Protein AF-A0A7C3MRV8-F1 (afdb_monomer)

pLDDT: mean 78.59, std 17.55, range [34.84, 97.56]

Structure (mmCIF, N/CA/C/O backbone):
data_AF-A0A7C3MRV8-F1
#
_entry.id   AF-A0A7C3MRV8-F1
#
loop_
_atom_site.group_PDB
_atom_site.id
_atom_site.type_symbol
_atom_site.label_atom_id
_atom_site.label_alt_id
_atom_site.label_comp_id
_atom_site.label_asym_id
_atom_site.label_entity_id
_atom_site.label_seq_id
_atom_site.pdbx_PDB_ins_code
_atom_site.Cartn_x
_atom_site.Cartn_y
_atom_site.Cartn_z
_atom_site.occupancy
_atom_site.B_iso_or_equiv
_atom_site.auth_seq_id
_atom_site.auth_comp_id
_atom_site.auth_asym_id
_atom_site.auth_atom_id
_atom_site.pdbx_PDB_model_num
ATOM 1 N N . MET A 1 1 ? 16.127 -34.800 -11.146 1.00 42.84 1 MET A N 1
ATOM 2 C CA . MET A 1 1 ? 16.518 -33.772 -12.137 1.00 42.84 1 MET A CA 1
ATOM 3 C C . MET A 1 1 ? 17.949 -33.334 -11.858 1.00 42.84 1 MET A C 1
ATOM 5 O O . MET A 1 1 ? 18.251 -32.993 -10.719 1.00 42.84 1 MET A O 1
ATOM 9 N N . SER A 1 2 ? 18.851 -33.437 -12.836 1.00 48.88 2 SER A N 1
ATOM 10 C CA . SER A 1 2 ? 20.270 -33.096 -12.666 1.00 48.88 2 SER A CA 1
ATOM 11 C C . SER A 1 2 ? 20.445 -31.595 -12.398 1.00 48.88 2 SER A C 1
ATOM 13 O O . SER A 1 2 ? 19.744 -30.757 -12.965 1.00 48.88 2 SER A O 1
ATOM 15 N N . LYS A 1 3 ? 21.368 -31.231 -11.497 1.00 64.75 3 LYS A N 1
ATOM 16 C CA . LYS A 1 3 ? 21.698 -29.823 -11.230 1.00 64.75 3 LYS A CA 1
ATOM 17 C C . LYS A 1 3 ? 22.302 -29.226 -12.506 1.00 64.75 3 LYS A C 1
ATOM 19 O O . LYS A 1 3 ? 23.388 -29.644 -12.905 1.00 64.75 3 LYS A O 1
ATOM 24 N N . ARG A 1 4 ? 21.615 -28.259 -13.128 1.00 78.69 4 ARG A N 1
ATOM 25 C CA . ARG A 1 4 ? 22.148 -27.484 -14.263 1.00 78.69 4 ARG A CA 1
ATOM 26 C C . ARG A 1 4 ? 23.528 -26.942 -13.877 1.00 78.69 4 ARG A C 1
ATOM 28 O O . ARG A 1 4 ? 23.658 -26.265 -12.854 1.00 78.69 4 ARG A O 1
ATOM 35 N N . ARG A 1 5 ? 24.564 -27.288 -14.646 1.00 86.19 5 ARG A N 1
ATOM 36 C CA . ARG A 1 5 ? 25.917 -26.753 -14.455 1.00 86.19 5 ARG A CA 1
ATOM 37 C C . ARG A 1 5 ? 26.006 -25.431 -15.203 1.00 86.19 5 ARG A C 1
ATOM 39 O O . ARG A 1 5 ? 25.933 -25.413 -16.424 1.00 86.19 5 ARG A O 1
ATOM 46 N N . TRP A 1 6 ? 26.110 -24.341 -14.455 1.00 92.94 6 TRP A N 1
ATOM 47 C CA . TRP A 1 6 ? 26.262 -23.006 -15.021 1.00 92.94 6 TRP A CA 1
ATOM 48 C C . TRP A 1 6 ? 27.692 -22.773 -15.512 1.00 92.94 6 TRP A C 1
ATOM 50 O O . TRP A 1 6 ? 28.646 -23.159 -14.839 1.00 92.94 6 TRP A O 1
ATOM 60 N N . SER A 1 7 ? 27.817 -22.110 -16.655 1.00 94.44 7 SER A N 1
ATOM 61 C CA . SER A 1 7 ? 29.054 -21.547 -17.201 1.00 94.44 7 SER A CA 1
ATOM 62 C C . SER A 1 7 ? 28.770 -20.126 -17.705 1.00 94.44 7 SER A C 1
ATOM 64 O O . SER A 1 7 ? 27.597 -19.808 -17.934 1.00 94.44 7 SER A O 1
ATOM 66 N N . PRO A 1 8 ? 29.796 -19.273 -17.890 1.00 94.69 8 PRO A N 1
ATOM 67 C CA . PRO A 1 8 ? 29.616 -17.938 -18.461 1.00 94.69 8 PRO A CA 1
ATOM 68 C C . PRO A 1 8 ? 28.832 -17.950 -19.783 1.00 94.69 8 PRO A C 1
ATOM 70 O O . PRO A 1 8 ? 27.840 -17.235 -19.905 1.00 94.69 8 PRO A O 1
ATOM 73 N N . ASP A 1 9 ? 29.190 -18.838 -20.717 1.00 94.94 9 ASP A N 1
ATOM 74 C CA . ASP A 1 9 ? 28.540 -18.933 -22.034 1.00 94.94 9 ASP A CA 1
ATOM 75 C C . ASP A 1 9 ? 27.075 -19.361 -21.939 1.00 94.94 9 ASP A C 1
ATOM 77 O O . ASP A 1 9 ? 26.209 -18.825 -22.633 1.00 94.94 9 ASP A O 1
ATOM 81 N N . LEU A 1 10 ? 26.772 -20.312 -21.047 1.00 95.56 10 LEU A N 1
ATOM 82 C CA . LEU A 1 10 ? 25.406 -20.786 -20.838 1.00 95.56 10 LEU A CA 1
ATOM 83 C C . LEU A 1 10 ? 24.529 -19.695 -20.218 1.00 95.56 10 LEU A C 1
ATOM 85 O O . LEU A 1 10 ? 23.366 -19.568 -20.588 1.00 95.56 10 LEU A O 1
ATOM 89 N N . ILE A 1 11 ? 25.076 -18.915 -19.283 1.00 96.50 11 ILE A N 1
ATOM 90 C CA . ILE A 1 11 ? 24.373 -17.787 -18.663 1.00 96.50 11 ILE A CA 1
ATOM 91 C C . ILE A 1 11 ? 24.078 -16.716 -19.717 1.00 96.50 11 ILE A C 1
ATOM 93 O O . ILE A 1 11 ? 22.929 -16.297 -19.837 1.00 96.50 11 ILE A O 1
ATOM 97 N N . ALA A 1 12 ? 25.078 -16.310 -20.506 1.00 96.81 12 ALA A N 1
ATOM 98 C CA . ALA A 1 12 ? 24.905 -15.308 -21.558 1.00 96.81 12 ALA A CA 1
ATOM 99 C C . ALA A 1 12 ? 23.887 -15.766 -22.620 1.00 96.81 12 ALA A C 1
ATOM 101 O O . ALA A 1 12 ? 22.978 -15.015 -22.981 1.00 96.81 12 ALA A O 1
ATOM 102 N N . SER A 1 13 ? 23.971 -17.030 -23.047 1.00 95.69 13 SER A N 1
ATOM 103 C CA . SER A 1 13 ? 23.026 -17.629 -23.999 1.00 95.69 13 SER A CA 1
ATOM 104 C C . SER A 1 13 ? 21.601 -17.681 -23.444 1.00 95.69 13 SER A C 1
ATOM 106 O O . SER A 1 13 ? 20.649 -17.378 -24.159 1.00 95.69 13 SER A O 1
ATOM 108 N N . GLU A 1 14 ? 21.434 -18.024 -22.163 1.00 96.00 14 GLU A N 1
ATOM 109 C CA . GLU A 1 14 ? 20.118 -18.052 -21.521 1.00 96.00 14 GLU A CA 1
ATOM 110 C C . GLU A 1 14 ? 19.515 -16.648 -21.412 1.00 96.00 14 GLU A C 1
ATOM 112 O O . GLU A 1 14 ? 18.347 -16.462 -21.743 1.00 96.00 14 GLU A O 1
ATOM 117 N N . ILE A 1 15 ? 20.304 -15.648 -21.008 1.00 96.94 15 ILE A N 1
ATOM 118 C CA . ILE A 1 15 ? 19.851 -14.252 -20.935 1.00 96.94 15 ILE A CA 1
ATOM 119 C C . ILE A 1 15 ? 19.425 -13.754 -22.326 1.00 96.94 15 ILE A C 1
ATOM 121 O O . ILE A 1 15 ? 18.355 -13.161 -22.461 1.00 96.94 15 ILE A O 1
ATOM 125 N N . SER A 1 16 ? 20.210 -14.050 -23.366 1.00 96.44 16 SER A N 1
ATOM 126 C CA . SER A 1 16 ? 19.882 -13.696 -24.754 1.00 96.44 16 SER A CA 1
ATOM 127 C C . SER A 1 16 ? 18.606 -14.389 -25.253 1.00 96.44 16 SER A C 1
ATOM 129 O O . SER A 1 16 ? 17.728 -13.758 -25.853 1.00 96.44 16 SER A O 1
ATOM 131 N N . ARG A 1 17 ? 18.427 -15.674 -24.924 1.00 96.38 17 ARG A N 1
ATOM 132 C CA . ARG A 1 17 ? 17.203 -16.431 -25.226 1.00 96.38 17 ARG A CA 1
ATOM 133 C C . ARG A 1 17 ? 15.971 -15.830 -24.542 1.00 96.38 17 ARG A C 1
ATOM 135 O O . ARG A 1 17 ? 14.919 -15.718 -25.160 1.00 96.38 17 ARG A O 1
ATOM 142 N N . LEU A 1 18 ? 16.083 -15.446 -23.271 1.00 95.69 18 LEU A N 1
ATOM 143 C CA . LEU A 1 18 ? 14.986 -14.817 -22.528 1.00 95.69 18 LEU A CA 1
ATOM 144 C C . LEU A 1 18 ? 14.620 -13.450 -23.120 1.00 95.69 18 LEU A C 1
ATOM 146 O O . LEU A 1 18 ? 13.440 -13.157 -23.303 1.00 95.69 18 LEU A O 1
ATOM 150 N N . HIS A 1 19 ? 15.625 -12.648 -23.471 1.00 95.19 19 HIS A N 1
ATOM 151 C CA . HIS A 1 19 ? 15.425 -11.339 -24.086 1.00 95.19 19 HIS A CA 1
ATOM 152 C C . HIS A 1 19 ? 14.754 -11.433 -25.463 1.00 95.19 19 HIS A C 1
ATOM 154 O O . HIS A 1 19 ? 13.774 -10.739 -25.720 1.00 95.19 19 HIS A O 1
ATOM 160 N N . SER A 1 20 ? 15.224 -12.337 -26.329 1.00 94.00 20 SER A N 1
ATOM 161 C CA . SER A 1 20 ? 14.624 -12.577 -27.654 1.00 94.00 20 SER A CA 1
ATOM 162 C C . SER A 1 20 ? 13.208 -13.156 -27.581 1.00 94.00 20 SER A C 1
ATOM 164 O O . SER A 1 20 ? 12.392 -12.887 -28.458 1.00 94.00 20 SER A O 1
ATOM 166 N N . ALA A 1 21 ? 12.879 -13.880 -26.509 1.00 94.06 21 ALA A N 1
ATOM 167 C CA . ALA A 1 21 ? 11.516 -14.317 -26.211 1.00 94.06 21 ALA A CA 1
ATOM 168 C C . ALA A 1 21 ? 10.606 -13.191 -25.669 1.00 94.06 21 ALA A C 1
ATOM 170 O O . ALA A 1 21 ? 9.455 -13.456 -25.326 1.00 94.06 21 ALA A O 1
ATOM 171 N N . GLY A 1 22 ? 11.104 -11.954 -25.554 1.00 91.44 22 GLY A N 1
ATOM 172 C CA . GLY A 1 22 ? 10.345 -10.805 -25.052 1.00 91.44 22 GLY A CA 1
ATOM 173 C C . GLY A 1 22 ? 10.086 -10.836 -23.543 1.00 91.44 22 GLY A C 1
ATOM 174 O O . GLY A 1 22 ? 9.203 -10.134 -23.053 1.00 91.44 22 GLY A O 1
ATOM 175 N N . ILE A 1 23 ? 10.823 -11.656 -22.790 1.00 92.69 23 ILE A N 1
ATOM 176 C CA . ILE A 1 23 ? 10.678 -11.734 -21.335 1.00 92.69 23 ILE A CA 1
ATOM 177 C C . ILE A 1 23 ? 11.373 -10.521 -20.705 1.00 92.69 23 ILE A C 1
ATOM 179 O O . ILE A 1 23 ? 12.493 -10.169 -21.069 1.00 92.69 23 ILE A O 1
ATOM 183 N N . ASP A 1 24 ? 10.721 -9.896 -19.721 1.00 92.38 24 ASP A N 1
ATOM 184 C CA . ASP A 1 24 ? 11.321 -8.836 -18.905 1.00 92.38 24 ASP A CA 1
ATOM 185 C C . ASP A 1 24 ? 12.507 -9.401 -18.102 1.00 92.38 24 ASP A C 1
ATOM 187 O O . ASP A 1 24 ? 12.333 -10.031 -17.056 1.00 92.38 24 ASP A O 1
ATOM 191 N N . ILE A 1 25 ? 13.718 -9.148 -18.605 1.00 96.06 25 ILE A N 1
ATOM 192 C CA . ILE A 1 25 ? 14.990 -9.567 -18.006 1.00 96.06 25 ILE A CA 1
ATOM 193 C C . ILE A 1 25 ? 15.531 -8.577 -16.958 1.00 96.06 25 ILE A C 1
ATOM 195 O O . ILE A 1 25 ? 16.719 -8.605 -16.617 1.00 96.06 25 ILE A O 1
ATOM 199 N N . THR A 1 26 ? 14.696 -7.683 -16.414 1.00 95.25 26 THR A N 1
ATOM 200 C CA . THR A 1 26 ? 15.095 -6.883 -15.247 1.00 95.25 26 THR A CA 1
ATOM 201 C C . THR A 1 26 ? 15.452 -7.799 -14.078 1.00 95.25 26 THR A C 1
ATOM 203 O O . THR A 1 26 ? 14.774 -8.794 -13.826 1.00 95.25 26 THR A O 1
ATOM 206 N N . GLN A 1 27 ? 16.500 -7.454 -13.321 1.00 92.88 27 GLN A N 1
ATOM 207 C CA . GLN A 1 27 ? 17.030 -8.325 -12.262 1.00 92.88 27 GLN A CA 1
ATOM 208 C C . GLN A 1 27 ? 15.946 -8.790 -11.284 1.00 92.88 27 GLN A C 1
ATOM 210 O O . GLN A 1 27 ? 15.818 -9.982 -11.040 1.00 92.88 27 GLN A O 1
ATOM 215 N N . GLY A 1 28 ? 15.128 -7.867 -10.769 1.00 88.88 28 GLY A N 1
ATOM 216 C CA . GLY A 1 28 ? 14.071 -8.222 -9.820 1.00 88.88 28 GLY A CA 1
ATOM 217 C C . GLY A 1 28 ? 12.989 -9.125 -10.423 1.00 88.88 28 GLY A C 1
ATOM 218 O O . GLY A 1 28 ? 12.384 -9.914 -9.705 1.00 88.88 28 GLY A O 1
ATOM 219 N N . ARG A 1 29 ? 12.743 -9.047 -11.740 1.00 91.81 29 ARG A N 1
ATOM 220 C CA . ARG A 1 29 ? 11.828 -9.974 -12.415 1.00 91.81 29 ARG A CA 1
ATOM 221 C C . ARG A 1 29 ? 12.473 -11.345 -12.586 1.00 91.81 29 ARG A C 1
ATOM 223 O O . ARG A 1 29 ? 11.826 -12.352 -12.315 1.00 91.81 29 ARG A O 1
ATOM 230 N N . MET A 1 30 ? 13.746 -11.375 -12.965 1.00 94.75 30 MET A N 1
ATOM 231 C CA . MET A 1 30 ? 14.498 -12.615 -13.117 1.00 94.75 30 MET A CA 1
ATOM 232 C C . MET A 1 30 ? 14.726 -13.338 -11.800 1.00 94.75 30 MET A C 1
ATOM 234 O O . MET A 1 30 ? 14.675 -14.557 -11.775 1.00 94.75 30 MET A O 1
ATOM 238 N N . GLU A 1 31 ? 14.886 -12.620 -10.697 1.00 92.44 31 GLU A N 1
ATOM 239 C CA . GLU A 1 31 ? 14.997 -13.216 -9.368 1.00 92.44 31 GLU A CA 1
ATOM 240 C C . GLU A 1 31 ? 13.703 -13.926 -8.943 1.00 92.44 31 GLU A C 1
ATOM 242 O O . GLU A 1 31 ? 13.759 -14.987 -8.325 1.00 92.44 31 GLU A O 1
ATOM 247 N N . ALA A 1 32 ? 12.542 -13.396 -9.345 1.00 88.94 32 ALA A N 1
ATOM 248 C CA . ALA A 1 32 ? 11.245 -14.026 -9.102 1.00 88.94 32 ALA A CA 1
ATOM 249 C C . ALA A 1 32 ? 10.966 -15.238 -10.013 1.00 88.94 32 ALA A C 1
ATOM 251 O O . ALA A 1 32 ? 10.212 -16.125 -9.622 1.00 88.94 32 ALA A O 1
ATOM 252 N N . ILE A 1 33 ? 11.536 -15.270 -11.223 1.00 90.38 33 ILE A N 1
ATOM 253 C CA . ILE A 1 33 ? 11.334 -16.355 -12.201 1.00 90.38 33 ILE A CA 1
ATOM 254 C C . ILE A 1 33 ? 12.366 -17.474 -12.010 1.00 90.38 33 ILE A C 1
ATOM 256 O O . ILE A 1 33 ? 12.008 -18.644 -11.917 1.00 90.38 33 ILE A O 1
ATOM 260 N N . ASP A 1 34 ? 13.648 -17.115 -11.976 1.00 91.69 34 ASP A N 1
ATOM 261 C CA . ASP A 1 34 ? 14.781 -18.029 -11.858 1.00 91.69 34 ASP A CA 1
ATOM 262 C C . ASP A 1 34 ? 15.911 -17.379 -11.044 1.00 91.69 34 ASP A C 1
ATOM 264 O O . ASP A 1 34 ? 16.904 -16.856 -11.563 1.00 91.69 34 ASP A O 1
ATOM 268 N N . SER A 1 35 ? 15.777 -17.468 -9.721 1.00 92.75 35 SER A N 1
ATOM 269 C CA . SER A 1 35 ? 16.793 -17.010 -8.769 1.00 92.75 35 SER A CA 1
ATOM 270 C C . SER A 1 35 ? 18.141 -17.732 -8.907 1.00 92.75 35 SER A C 1
ATOM 272 O O . SER A 1 35 ? 19.175 -17.226 -8.458 1.00 92.75 35 SER A O 1
ATOM 274 N N . ARG A 1 36 ? 18.182 -18.918 -9.536 1.00 93.38 36 ARG A N 1
ATOM 275 C CA . ARG A 1 36 ? 19.429 -19.673 -9.737 1.00 93.38 36 ARG A CA 1
ATOM 276 C C . ARG A 1 36 ? 20.239 -19.074 -10.878 1.00 93.38 36 ARG A C 1
ATOM 278 O O . ARG A 1 36 ? 21.464 -19.036 -10.769 1.00 93.38 36 ARG A O 1
ATOM 285 N N . LEU A 1 37 ? 19.576 -18.610 -11.937 1.00 94.50 37 LEU A N 1
ATOM 286 C CA . LEU A 1 37 ? 20.214 -17.880 -13.030 1.00 94.50 37 LEU A CA 1
ATOM 287 C C . LEU A 1 37 ? 20.790 -16.548 -12.538 1.00 94.50 37 LEU A C 1
ATOM 289 O O . LEU A 1 37 ? 21.954 -16.269 -12.815 1.00 94.50 37 LEU A O 1
ATOM 293 N N . THR A 1 38 ? 20.034 -15.759 -11.764 1.00 95.50 38 THR A N 1
ATOM 294 C CA . THR A 1 38 ? 20.538 -14.477 -11.228 1.00 95.50 38 THR A CA 1
ATOM 295 C C . THR A 1 38 ? 21.730 -14.684 -10.296 1.00 95.50 38 THR A C 1
ATOM 297 O O . THR A 1 38 ? 22.754 -14.018 -10.450 1.00 95.50 38 THR A O 1
ATOM 300 N N . SER A 1 39 ? 21.657 -15.670 -9.397 1.00 94.94 39 SER A N 1
ATOM 301 C CA . SER A 1 39 ? 22.767 -16.023 -8.502 1.00 94.94 39 SER A CA 1
ATOM 302 C C . SER A 1 39 ? 24.008 -16.482 -9.273 1.00 94.94 39 SER A C 1
ATOM 304 O O . SER A 1 39 ? 25.134 -16.109 -8.942 1.00 94.94 39 SER A O 1
ATOM 306 N N . ALA A 1 40 ? 23.825 -17.291 -10.321 1.00 95.25 40 ALA A N 1
ATOM 307 C CA . ALA A 1 40 ? 24.928 -17.734 -11.162 1.00 95.25 40 ALA A CA 1
ATOM 308 C C . ALA A 1 40 ? 25.545 -16.568 -11.945 1.00 95.25 40 ALA A C 1
ATOM 310 O O . ALA A 1 40 ? 26.765 -16.430 -11.950 1.00 95.25 40 ALA A O 1
ATOM 311 N N . ALA A 1 41 ? 24.724 -15.703 -12.539 1.00 96.38 41 ALA A N 1
ATOM 312 C CA . ALA A 1 41 ? 25.170 -14.515 -13.256 1.00 96.38 41 ALA A CA 1
ATOM 313 C C . ALA A 1 41 ? 26.013 -13.590 -12.366 1.00 96.38 41 ALA A C 1
ATOM 315 O O . ALA A 1 41 ? 27.114 -13.209 -12.756 1.00 96.38 41 ALA A O 1
ATOM 316 N N . ILE A 1 42 ? 25.555 -13.312 -11.141 1.00 96.69 42 ILE A N 1
ATOM 317 C CA . ILE A 1 42 ? 26.315 -12.515 -10.166 1.00 96.69 42 ILE A CA 1
ATOM 318 C C . ILE A 1 42 ? 27.641 -13.202 -9.816 1.00 96.69 42 ILE A C 1
ATOM 320 O O . ILE A 1 42 ? 28.674 -12.544 -9.764 1.00 96.69 42 ILE A O 1
ATOM 324 N N . ARG A 1 43 ? 27.650 -14.527 -9.631 1.00 96.38 43 ARG A N 1
ATOM 325 C CA . ARG A 1 43 ? 28.873 -15.268 -9.288 1.00 96.38 43 ARG A CA 1
ATOM 326 C C . ARG A 1 43 ? 29.920 -15.285 -10.408 1.00 96.38 43 ARG A C 1
ATOM 328 O O . ARG A 1 43 ? 31.102 -15.202 -10.104 1.00 96.38 43 ARG A O 1
ATOM 335 N N . TYR A 1 44 ? 29.513 -15.440 -11.669 1.00 97.00 44 TYR A N 1
ATOM 336 C CA . TYR A 1 44 ? 30.450 -15.547 -12.799 1.00 97.00 44 TYR A CA 1
ATOM 337 C C . TYR A 1 44 ? 30.852 -14.191 -13.391 1.00 97.00 44 TYR A C 1
ATOM 339 O O . TYR A 1 44 ? 31.978 -14.057 -13.856 1.00 97.00 44 TYR A O 1
ATOM 347 N N . PHE A 1 45 ? 29.963 -13.195 -13.367 1.00 95.88 45 PHE A N 1
ATOM 348 C CA . PHE A 1 45 ? 30.186 -11.885 -13.996 1.00 95.88 45 PHE A CA 1
ATOM 349 C C . PHE A 1 45 ? 30.297 -10.732 -12.987 1.00 95.88 45 PHE A C 1
ATOM 351 O O . PHE A 1 45 ? 30.455 -9.577 -13.376 1.00 95.88 45 PHE A O 1
ATOM 358 N N . GLY A 1 46 ? 30.161 -11.003 -11.687 1.00 96.25 46 GLY A N 1
ATOM 359 C CA . GLY A 1 46 ? 30.197 -10.007 -10.610 1.00 96.25 46 GLY A CA 1
ATOM 360 C C . GLY A 1 46 ? 28.899 -9.211 -10.441 1.00 96.25 46 GLY A C 1
ATOM 361 O O . GLY A 1 46 ? 28.584 -8.771 -9.339 1.00 96.25 46 GLY A O 1
ATOM 362 N N . SER A 1 47 ? 28.105 -9.040 -11.502 1.00 96.81 47 SER A N 1
ATOM 363 C CA . SER A 1 47 ? 26.805 -8.363 -11.441 1.00 96.81 47 SER A CA 1
ATOM 364 C C . SER A 1 47 ? 25.847 -8.833 -12.537 1.00 96.81 47 SER A C 1
ATOM 366 O O . SER A 1 47 ? 26.270 -9.310 -13.591 1.00 96.81 47 SER A O 1
ATOM 368 N N . TRP A 1 48 ? 24.540 -8.638 -12.319 1.00 96.94 48 TRP A N 1
ATOM 369 C CA . TRP A 1 48 ? 23.526 -8.878 -13.354 1.00 96.94 48 TRP A CA 1
ATOM 370 C C . TRP A 1 48 ? 23.757 -8.000 -14.591 1.00 96.94 48 TRP A C 1
ATOM 372 O O . TRP A 1 48 ? 23.656 -8.481 -15.715 1.00 96.94 48 TRP A O 1
ATOM 382 N N . ARG A 1 49 ? 24.151 -6.734 -14.389 1.00 97.12 49 ARG A N 1
ATOM 383 C CA . ARG A 1 49 ? 24.504 -5.804 -15.471 1.00 97.12 49 ARG A CA 1
ATOM 384 C C . ARG A 1 49 ? 25.599 -6.368 -16.372 1.00 97.12 49 ARG A C 1
ATOM 386 O O . ARG A 1 49 ? 25.415 -6.408 -17.584 1.00 97.12 49 ARG A O 1
ATOM 393 N N . ALA A 1 50 ? 26.696 -6.834 -15.780 1.00 97.00 50 ALA A N 1
ATOM 394 C CA . ALA A 1 50 ? 27.814 -7.398 -16.527 1.00 97.00 50 ALA A CA 1
ATOM 395 C C . ALA A 1 50 ? 27.409 -8.663 -17.302 1.00 97.00 50 ALA A C 1
ATOM 397 O O . ALA A 1 50 ? 27.805 -8.824 -18.451 1.00 97.00 50 ALA A O 1
ATOM 398 N N . ALA A 1 51 ? 26.566 -9.523 -16.720 1.00 97.56 51 ALA A N 1
ATOM 399 C CA . ALA A 1 51 ? 26.059 -10.713 -17.405 1.00 97.56 51 ALA A CA 1
ATOM 400 C C . ALA A 1 51 ? 25.147 -10.375 -18.601 1.00 97.56 51 ALA A C 1
ATOM 402 O O . ALA A 1 51 ? 25.254 -10.997 -19.654 1.00 97.56 51 ALA A O 1
ATOM 403 N N . VAL A 1 52 ? 24.276 -9.367 -18.464 1.00 97.38 52 VAL A N 1
ATOM 404 C CA . VAL A 1 52 ? 23.415 -8.875 -19.557 1.00 97.38 52 VAL A CA 1
ATOM 405 C C . VAL A 1 52 ? 24.250 -8.261 -20.684 1.00 97.38 52 VAL A C 1
ATOM 407 O O . VAL A 1 52 ? 23.998 -8.538 -21.854 1.00 97.38 52 VAL A O 1
ATOM 410 N N . GLN A 1 53 ? 25.289 -7.494 -20.345 1.00 97.25 53 GLN A N 1
ATOM 411 C CA . GLN A 1 53 ? 26.216 -6.935 -21.333 1.00 97.25 53 GLN A CA 1
ATOM 412 C C . GLN A 1 53 ? 27.034 -8.026 -22.037 1.00 97.25 53 GLN A C 1
ATOM 414 O O . GLN A 1 53 ? 27.211 -7.963 -23.250 1.00 97.25 53 GLN A O 1
ATOM 419 N N . ALA A 1 54 ? 27.472 -9.062 -21.313 1.00 95.94 54 ALA A N 1
ATOM 420 C CA . ALA A 1 54 ? 28.140 -10.227 -21.898 1.00 95.94 54 ALA A CA 1
ATOM 421 C C . ALA A 1 54 ? 27.222 -11.034 -22.836 1.00 95.94 54 ALA A C 1
ATOM 423 O O . ALA A 1 54 ? 27.706 -11.681 -23.760 1.00 95.94 54 ALA A O 1
ATOM 424 N N . ALA A 1 55 ? 25.901 -10.957 -22.643 1.00 95.94 55 ALA A N 1
ATOM 425 C CA . ALA A 1 55 ? 24.901 -11.498 -23.565 1.00 95.94 55 ALA A CA 1
ATOM 426 C C . ALA A 1 55 ? 24.657 -10.611 -24.806 1.00 95.94 55 ALA A C 1
ATOM 428 O O . ALA A 1 55 ? 23.784 -10.927 -25.615 1.00 95.94 55 ALA A O 1
ATOM 429 N N . GLY A 1 56 ? 25.400 -9.507 -24.960 1.00 95.19 56 GLY A N 1
ATOM 430 C CA . GLY A 1 56 ? 25.287 -8.579 -26.088 1.00 95.19 5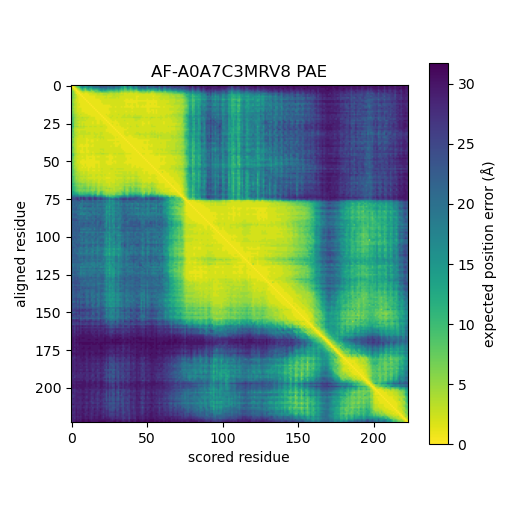6 GLY A CA 1
ATOM 431 C C . GLY A 1 56 ? 24.098 -7.620 -26.000 1.00 95.19 56 GLY A C 1
ATOM 432 O O . GLY A 1 56 ? 23.722 -7.025 -27.005 1.00 95.19 56 GLY A O 1
ATOM 433 N N . ILE A 1 57 ? 23.486 -7.476 -24.822 1.00 96.50 57 ILE A N 1
ATOM 434 C CA . ILE A 1 57 ? 22.302 -6.636 -24.620 1.00 96.50 57 ILE A CA 1
ATOM 435 C C . ILE A 1 57 ? 22.716 -5.332 -23.942 1.00 96.50 57 ILE A C 1
ATOM 437 O O . ILE A 1 57 ? 23.435 -5.330 -22.937 1.00 96.50 57 ILE A O 1
ATOM 441 N N . ASP A 1 58 ? 22.216 -4.211 -24.460 1.00 95.38 58 ASP A N 1
ATOM 442 C CA . ASP A 1 58 ? 22.369 -2.917 -23.805 1.00 95.38 58 ASP A CA 1
ATOM 443 C C . ASP A 1 58 ? 21.564 -2.887 -22.498 1.00 95.38 58 ASP A C 1
ATOM 445 O O . ASP A 1 58 ? 20.331 -2.838 -22.475 1.00 95.38 58 ASP A O 1
ATOM 449 N N . TYR A 1 59 ? 22.285 -2.913 -21.378 1.00 94.69 59 TYR A N 1
ATOM 450 C CA . TYR A 1 59 ? 21.678 -2.911 -20.055 1.00 94.69 59 TYR A CA 1
ATOM 451 C C . TYR A 1 59 ? 20.860 -1.646 -19.773 1.00 94.69 59 TYR A C 1
ATOM 453 O O . TYR A 1 59 ? 19.930 -1.713 -18.970 1.00 94.69 59 TYR A O 1
ATOM 461 N N . GLU A 1 60 ? 21.153 -0.508 -20.409 1.00 93.06 60 GLU A N 1
ATOM 462 C CA . GLU A 1 60 ? 20.361 0.708 -20.193 1.00 93.06 60 GLU A CA 1
ATOM 463 C C . GLU A 1 60 ? 18.920 0.537 -20.687 1.00 93.06 60 GLU A C 1
ATOM 465 O O . GLU A 1 60 ? 17.989 1.016 -20.038 1.00 93.06 60 GLU A O 1
ATOM 470 N N . GLN A 1 61 ? 18.704 -0.243 -21.750 1.00 92.44 61 GLN A N 1
ATOM 471 C CA . GLN A 1 61 ? 17.363 -0.587 -22.236 1.00 92.44 61 GLN A CA 1
ATOM 472 C C . GLN A 1 61 ? 16.614 -1.454 -21.216 1.00 92.44 61 GLN A C 1
ATOM 474 O O . GLN A 1 61 ? 15.459 -1.185 -20.882 1.00 92.44 61 GLN A O 1
ATOM 479 N N . VAL A 1 62 ? 17.298 -2.439 -20.629 1.00 92.81 62 VAL A N 1
ATOM 480 C CA . VAL A 1 62 ? 16.737 -3.289 -19.565 1.00 92.81 62 VAL A CA 1
ATOM 481 C C . VAL A 1 62 ? 16.423 -2.464 -18.313 1.00 92.81 62 VAL A C 1
ATOM 483 O O . VAL A 1 62 ? 15.345 -2.575 -17.724 1.00 92.81 62 VAL A O 1
ATOM 486 N N . ALA A 1 63 ? 17.343 -1.592 -17.902 1.00 90.00 63 ALA A N 1
ATOM 487 C CA . ALA A 1 63 ? 17.168 -0.718 -16.750 1.00 90.00 63 ALA A CA 1
ATOM 488 C C . ALA A 1 63 ? 16.019 0.282 -16.959 1.00 90.00 63 ALA A C 1
ATOM 490 O O . ALA A 1 63 ? 15.280 0.566 -16.008 1.00 90.00 63 ALA A O 1
ATOM 491 N N . ALA A 1 64 ? 15.827 0.773 -18.187 1.00 89.19 64 ALA A N 1
ATOM 492 C CA . ALA A 1 64 ? 14.731 1.660 -18.553 1.00 89.19 64 ALA A CA 1
ATOM 493 C C . ALA A 1 64 ? 13.360 0.997 -18.362 1.00 89.19 64 ALA A C 1
ATOM 495 O O . ALA A 1 64 ? 12.475 1.648 -17.813 1.00 89.19 64 ALA A O 1
ATOM 496 N N . ILE A 1 65 ? 13.195 -0.294 -18.682 1.00 87.69 65 ILE A N 1
ATOM 497 C CA . ILE A 1 65 ? 11.952 -1.050 -18.414 1.00 87.69 65 ILE A CA 1
ATOM 498 C C . ILE A 1 65 ? 11.636 -1.042 -16.913 1.00 87.69 65 ILE A C 1
ATOM 500 O O . ILE A 1 65 ? 10.545 -0.662 -16.479 1.00 87.69 65 ILE A O 1
ATOM 504 N N . GLY A 1 66 ? 12.627 -1.386 -16.085 1.00 82.81 66 GLY A N 1
ATOM 505 C CA . GLY A 1 66 ? 12.473 -1.382 -14.630 1.00 82.81 66 GLY A CA 1
ATOM 506 C C . GLY A 1 66 ? 12.241 0.019 -14.052 1.00 82.81 66 GLY A C 1
ATOM 507 O O . GLY A 1 66 ? 11.539 0.171 -13.047 1.00 82.81 66 GLY A O 1
ATOM 508 N N . LYS A 1 67 ? 12.822 1.057 -14.663 1.00 80.44 67 LYS A N 1
ATOM 509 C CA . LYS A 1 67 ? 12.600 2.463 -14.300 1.00 80.44 67 LYS A CA 1
ATOM 510 C C . LYS A 1 67 ? 11.204 2.929 -14.707 1.00 80.44 67 LYS A C 1
ATOM 512 O O . LYS A 1 67 ? 10.559 3.559 -13.882 1.00 80.44 67 LYS A O 1
ATOM 517 N N . ALA A 1 68 ? 10.721 2.578 -15.896 1.00 78.06 68 ALA A N 1
ATOM 518 C CA . ALA A 1 68 ? 9.384 2.902 -16.383 1.00 78.06 68 ALA A CA 1
ATOM 519 C C . ALA A 1 68 ? 8.302 2.233 -15.531 1.00 78.06 68 ALA A C 1
ATOM 521 O O . ALA A 1 68 ? 7.399 2.917 -15.074 1.00 78.06 68 ALA A O 1
ATOM 522 N N . ARG A 1 69 ? 8.448 0.946 -15.189 1.00 76.94 69 ARG A N 1
ATOM 523 C CA . ARG A 1 69 ? 7.520 0.248 -14.280 1.00 76.94 69 ARG A CA 1
ATOM 524 C C . ARG A 1 69 ? 7.508 0.855 -12.876 1.00 76.94 69 ARG A C 1
ATOM 526 O O . ARG A 1 69 ? 6.461 1.002 -12.250 1.00 76.94 69 ARG A O 1
ATOM 533 N N . ARG A 1 70 ? 8.688 1.192 -12.339 1.00 70.44 70 ARG A N 1
ATOM 534 C CA . ARG A 1 70 ? 8.780 1.889 -11.045 1.00 70.44 70 ARG A CA 1
ATOM 535 C C . ARG A 1 70 ? 8.180 3.282 -11.130 1.00 70.44 70 ARG A C 1
ATOM 537 O O . ARG A 1 70 ? 7.488 3.666 -10.198 1.00 70.44 70 ARG A O 1
ATOM 544 N N . ALA A 1 71 ? 8.416 4.001 -12.224 1.00 64.25 71 ALA A N 1
ATOM 545 C CA . ALA A 1 71 ? 7.777 5.272 -12.495 1.00 64.25 71 ALA A CA 1
ATOM 546 C C . ALA A 1 71 ? 6.267 5.066 -12.526 1.00 64.25 71 ALA A C 1
ATOM 548 O O . ALA A 1 71 ? 5.631 5.582 -11.641 1.00 64.25 71 ALA A O 1
ATOM 549 N N . GLU A 1 72 ? 5.679 4.219 -13.363 1.00 65.69 72 GLU A N 1
ATOM 550 C CA . GLU A 1 72 ? 4.236 3.917 -13.374 1.00 65.69 72 GLU A CA 1
ATOM 551 C C . GLU A 1 72 ? 3.655 3.598 -11.981 1.00 65.69 72 GLU A C 1
ATOM 553 O O . GLU A 1 72 ? 2.576 4.066 -11.629 1.00 65.69 72 GLU A O 1
ATOM 558 N N . LYS A 1 73 ? 4.398 2.872 -11.137 1.00 63.56 73 LYS A N 1
ATOM 559 C CA . LYS A 1 73 ? 3.989 2.593 -9.752 1.00 63.56 73 LYS A CA 1
ATOM 560 C C . LYS A 1 73 ? 4.079 3.814 -8.818 1.00 63.56 73 LYS A C 1
ATOM 562 O O . LYS A 1 73 ? 3.289 3.915 -7.882 1.00 63.56 73 LYS A O 1
ATOM 567 N N . VAL A 1 74 ? 5.061 4.694 -9.019 1.00 62.41 74 VAL A N 1
ATOM 568 C CA . VAL A 1 74 ? 5.351 5.878 -8.180 1.00 62.41 74 VAL A CA 1
ATOM 569 C C . VAL A 1 74 ? 4.628 7.136 -8.682 1.00 62.41 74 VAL A C 1
ATOM 571 O O . VAL A 1 74 ? 4.183 7.964 -7.891 1.00 62.41 74 VAL A O 1
ATOM 574 N N . THR A 1 75 ? 4.471 7.290 -9.992 1.00 55.78 75 THR A N 1
ATOM 575 C CA . THR A 1 75 ? 3.682 8.336 -10.627 1.00 55.78 75 THR A CA 1
ATOM 576 C C . THR A 1 75 ? 2.206 7.993 -10.525 1.00 55.78 75 THR A C 1
ATOM 578 O O . THR A 1 75 ? 1.691 7.134 -11.225 1.00 55.78 75 THR A O 1
ATOM 581 N N . LYS A 1 76 ? 1.540 8.819 -9.717 1.00 64.19 76 LYS A N 1
ATOM 582 C CA . LYS A 1 76 ? 0.133 9.203 -9.810 1.00 64.19 76 LYS A CA 1
ATOM 583 C C . LYS A 1 76 ? -0.851 8.225 -9.177 1.00 64.19 76 LYS A C 1
ATOM 585 O O . LYS A 1 76 ? -1.576 7.481 -9.830 1.00 64.19 76 LYS A O 1
ATOM 590 N N . TRP A 1 77 ? -1.043 8.426 -7.877 1.00 77.50 77 TRP A N 1
ATOM 591 C CA . TRP A 1 77 ? -2.409 8.647 -7.410 1.00 77.50 77 TRP A CA 1
ATOM 592 C C . TRP A 1 77 ? -3.085 9.663 -8.340 1.00 77.50 77 TRP A C 1
ATOM 594 O O . TRP A 1 77 ? -2.847 10.864 -8.240 1.00 77.50 77 TRP A O 1
ATOM 604 N N . THR A 1 78 ? -3.849 9.178 -9.312 1.00 87.12 78 THR A N 1
ATOM 605 C CA . THR A 1 78 ? -4.827 10.004 -10.016 1.00 87.12 78 THR A CA 1
ATOM 606 C C . THR A 1 78 ? -6.079 10.094 -9.151 1.00 87.12 78 THR A C 1
ATOM 608 O O . THR A 1 78 ? -6.242 9.307 -8.211 1.00 87.12 78 THR A O 1
ATOM 611 N N . GLN A 1 79 ? -6.972 11.037 -9.452 1.00 89.56 79 GLN A N 1
ATOM 612 C CA . GLN A 1 79 ? -8.267 11.088 -8.775 1.00 89.56 79 GLN A CA 1
ATOM 613 C C . GLN A 1 79 ? -8.994 9.743 -8.923 1.00 89.56 79 GLN A C 1
ATOM 615 O O . GLN A 1 79 ? -9.437 9.182 -7.929 1.00 89.56 79 GLN A O 1
ATOM 620 N N . GLU A 1 80 ? -8.992 9.141 -10.111 1.00 89.44 80 GLU A N 1
ATOM 621 C CA . GLU A 1 80 ? -9.633 7.849 -10.387 1.00 89.44 80 GLU A CA 1
ATOM 622 C C . GLU A 1 80 ? -9.033 6.726 -9.541 1.00 89.44 80 GLU A C 1
ATOM 624 O O . GLU A 1 80 ? -9.767 5.925 -8.965 1.00 89.44 80 GLU A O 1
ATOM 629 N N . ARG A 1 81 ? -7.701 6.685 -9.415 1.00 88.69 81 ARG A N 1
ATOM 630 C CA . ARG A 1 81 ? -7.014 5.682 -8.597 1.00 88.69 81 ARG A CA 1
ATOM 631 C C . ARG A 1 81 ? -7.316 5.857 -7.110 1.00 88.69 81 ARG A C 1
ATOM 633 O O . ARG A 1 81 ? -7.493 4.865 -6.411 1.00 88.69 81 ARG A O 1
ATOM 640 N N . ILE A 1 82 ? -7.392 7.100 -6.630 1.00 92.81 82 ILE A N 1
ATOM 641 C CA . ILE A 1 82 ? -7.802 7.408 -5.253 1.00 92.81 82 ILE A CA 1
ATOM 642 C C . ILE A 1 82 ? -9.231 6.903 -5.011 1.00 92.81 82 ILE A C 1
ATOM 644 O O . ILE A 1 82 ? -9.471 6.218 -4.021 1.00 92.81 82 ILE A O 1
ATOM 648 N N . LEU A 1 83 ? -10.165 7.181 -5.927 1.00 95.44 83 LEU A N 1
ATOM 649 C CA . LEU A 1 83 ? -11.557 6.735 -5.808 1.00 95.44 83 LEU A CA 1
ATOM 650 C C . LEU A 1 83 ? -11.680 5.210 -5.850 1.00 95.44 83 LEU A C 1
ATOM 652 O O . LEU A 1 83 ? -12.407 4.635 -5.043 1.00 95.44 83 LEU A O 1
ATOM 656 N N . ALA A 1 84 ? -10.967 4.553 -6.768 1.00 92.00 84 ALA A N 1
ATOM 657 C CA . ALA A 1 84 ? -10.946 3.098 -6.874 1.00 92.00 84 ALA A CA 1
ATOM 658 C C . ALA A 1 84 ? -10.442 2.455 -5.577 1.00 92.00 84 ALA A C 1
ATOM 660 O O . ALA A 1 84 ? -11.055 1.512 -5.081 1.00 92.00 84 ALA A O 1
ATOM 661 N N . GLU A 1 85 ? -9.381 3.008 -4.989 1.00 93.00 85 GLU A N 1
ATOM 662 C CA . GLU A 1 85 ? -8.832 2.492 -3.741 1.00 93.00 85 GLU A CA 1
ATOM 663 C C . GLU A 1 85 ? -9.776 2.718 -2.555 1.00 93.00 85 GLU A C 1
ATOM 665 O O . GLU A 1 85 ? -9.985 1.803 -1.765 1.00 93.00 85 GLU A O 1
ATOM 670 N N . ILE A 1 86 ? -10.410 3.891 -2.446 1.00 95.44 86 ILE A N 1
ATOM 671 C CA . ILE A 1 86 ? -11.408 4.149 -1.394 1.00 95.44 86 ILE A CA 1
ATOM 672 C C . ILE A 1 86 ? -12.576 3.160 -1.500 1.00 95.44 86 ILE A C 1
ATOM 674 O O . ILE A 1 86 ? -13.011 2.617 -0.485 1.00 95.44 86 ILE A O 1
ATOM 678 N N . ARG A 1 87 ? -13.066 2.889 -2.717 1.00 95.31 87 ARG A N 1
ATOM 679 C CA . ARG A 1 87 ? -14.141 1.909 -2.946 1.00 95.31 87 ARG A CA 1
ATOM 680 C C . ARG A 1 87 ? -13.709 0.496 -2.581 1.00 95.31 87 ARG A C 1
ATOM 682 O O . ARG A 1 87 ? -14.479 -0.200 -1.928 1.00 95.31 87 ARG A O 1
ATOM 689 N N . ARG A 1 88 ? -12.493 0.092 -2.958 1.00 93.56 88 ARG A N 1
ATOM 690 C CA . ARG A 1 88 ? -11.920 -1.210 -2.592 1.00 93.56 88 ARG A CA 1
ATOM 691 C C . ARG A 1 88 ? -11.874 -1.373 -1.073 1.00 93.56 88 ARG A C 1
ATOM 693 O O . ARG A 1 88 ? -12.411 -2.340 -0.550 1.00 93.56 88 ARG A O 1
ATOM 700 N N . LEU A 1 89 ? -11.320 -0.385 -0.366 1.00 92.75 89 LEU A N 1
ATOM 701 C CA . LEU A 1 89 ? -11.247 -0.386 1.098 1.00 92.75 89 LEU A CA 1
ATOM 702 C C . LEU A 1 89 ? -12.639 -0.440 1.746 1.00 92.75 89 LEU A C 1
ATOM 704 O O . LEU A 1 89 ? -12.836 -1.171 2.710 1.00 92.75 89 LEU A O 1
ATOM 708 N N . HIS A 1 90 ? -13.618 0.284 1.196 1.00 92.25 90 HIS A N 1
ATOM 709 C CA . HIS A 1 90 ? -15.000 0.226 1.673 1.00 92.25 90 HIS A CA 1
ATOM 710 C C . HIS A 1 90 ? -15.624 -1.167 1.498 1.00 92.25 90 HIS A C 1
ATOM 712 O O . HIS A 1 90 ? -16.268 -1.671 2.413 1.00 92.25 90 HIS A O 1
ATOM 718 N N . GLN A 1 91 ? -15.426 -1.793 0.333 1.00 89.19 91 GLN A N 1
ATOM 719 C CA . GLN A 1 91 ? -15.934 -3.136 0.024 1.00 89.19 91 GLN A CA 1
ATOM 720 C C . GLN A 1 91 ? -15.297 -4.213 0.905 1.00 89.19 91 GLN A C 1
ATOM 722 O O . GLN A 1 91 ? -15.961 -5.173 1.279 1.00 89.19 91 GLN A O 1
ATOM 727 N N . GLU A 1 92 ? -14.030 -4.033 1.269 1.00 86.19 92 GLU A N 1
ATOM 728 C CA . GLU A 1 92 ? -13.309 -4.902 2.203 1.00 86.19 92 GLU A CA 1
ATOM 729 C C . GLU A 1 92 ? -13.695 -4.665 3.672 1.00 86.19 92 GLU A C 1
ATOM 731 O O . GLU A 1 92 ? -13.203 -5.362 4.555 1.00 86.19 92 GLU A O 1
ATOM 736 N N . GLY A 1 93 ? -14.574 -3.696 3.949 1.00 86.19 93 GLY A N 1
ATOM 737 C CA . GLY A 1 93 ? -15.009 -3.364 5.304 1.00 86.19 93 GLY A CA 1
ATOM 738 C C . GLY A 1 93 ? -13.948 -2.640 6.139 1.00 86.19 93 GLY A C 1
ATOM 739 O O . GLY A 1 93 ? -14.062 -2.595 7.363 1.00 86.19 93 GLY A O 1
ATOM 740 N N . GLU A 1 94 ? -12.913 -2.069 5.513 1.00 86.75 94 GLU A N 1
ATOM 741 C CA . GLU A 1 94 ? -11.890 -1.299 6.222 1.00 86.75 94 GLU A CA 1
ATOM 742 C C . GLU A 1 94 ? -12.484 -0.005 6.807 1.00 86.75 94 GLU A C 1
ATOM 744 O O . GLU A 1 94 ? -13.316 0.677 6.201 1.00 86.75 94 GLU A O 1
ATOM 749 N N . ASP A 1 95 ? -12.013 0.376 7.995 1.00 87.56 95 ASP A N 1
ATOM 750 C CA . ASP A 1 95 ? -12.424 1.614 8.652 1.00 87.56 95 ASP A CA 1
ATOM 751 C C . ASP A 1 95 ? -11.843 2.831 7.905 1.00 87.56 95 ASP A C 1
ATOM 753 O O . ASP A 1 95 ? -10.667 3.181 8.035 1.00 87.56 95 ASP A O 1
ATOM 757 N N . LEU A 1 96 ? -12.701 3.506 7.133 1.00 92.50 96 LEU A N 1
ATOM 758 C CA . LEU A 1 96 ? -12.360 4.702 6.352 1.00 92.50 96 LEU A CA 1
ATOM 759 C C . LEU A 1 96 ? -12.174 5.978 7.194 1.00 92.50 96 LEU A C 1
ATOM 761 O O . LEU A 1 96 ? -12.041 7.079 6.641 1.00 92.50 96 LEU A O 1
ATOM 765 N N . SER A 1 97 ? -12.166 5.882 8.527 1.00 90.25 97 SER A N 1
ATOM 766 C CA . SER A 1 97 ? -11.930 7.040 9.380 1.00 90.25 97 SER A CA 1
ATOM 767 C C . SER A 1 97 ? -10.530 7.628 9.161 1.0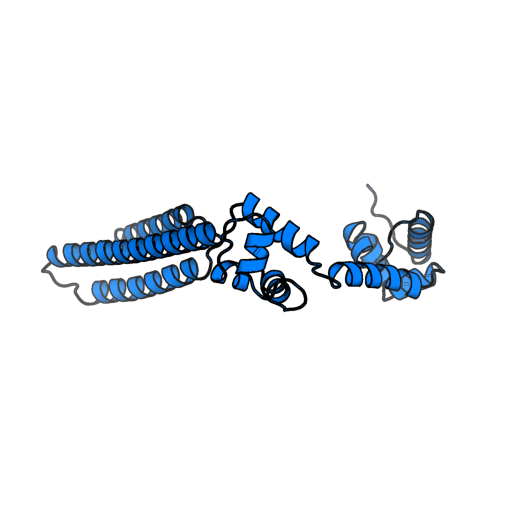0 90.25 97 SER A C 1
ATOM 769 O O . SER A 1 97 ? -9.548 6.896 8.987 1.00 90.25 97 SER A O 1
ATOM 771 N N . PRO A 1 98 ? -10.378 8.965 9.252 1.00 90.06 98 PRO A N 1
ATOM 772 C CA . PRO A 1 98 ? -9.083 9.616 9.069 1.00 90.06 98 PRO A CA 1
ATOM 773 C C . PRO A 1 98 ? -7.973 9.064 9.970 1.00 90.06 98 PRO A C 1
ATOM 775 O O . PRO A 1 98 ? -6.809 9.073 9.585 1.00 90.06 98 PRO A O 1
ATOM 778 N N . ALA A 1 99 ? -8.310 8.587 11.172 1.00 86.00 99 ALA A N 1
ATOM 779 C CA . ALA A 1 99 ? -7.337 8.029 12.104 1.00 86.00 99 ALA A CA 1
ATOM 780 C C . ALA A 1 99 ? -6.752 6.701 11.600 1.00 86.00 99 ALA A C 1
ATOM 782 O O . ALA A 1 99 ? -5.531 6.533 11.617 1.00 86.00 99 ALA A O 1
ATOM 783 N N . VAL A 1 100 ? -7.605 5.784 11.130 1.00 86.81 100 VAL A N 1
ATOM 784 C CA . VAL A 1 100 ? -7.177 4.471 10.634 1.00 86.81 100 VAL A CA 1
ATOM 785 C C . VAL A 1 100 ? -6.453 4.613 9.303 1.00 86.81 100 VAL A C 1
ATOM 787 O O . VAL A 1 100 ? -5.328 4.125 9.168 1.00 86.81 100 VAL A O 1
ATOM 790 N N . ILE A 1 101 ? -7.034 5.361 8.365 1.00 91.75 101 ILE A N 1
ATOM 791 C CA . ILE A 1 101 ? -6.465 5.538 7.029 1.00 91.75 101 ILE A CA 1
ATOM 792 C C . ILE A 1 101 ? -5.127 6.278 7.077 1.00 91.75 101 ILE A C 1
ATOM 794 O O . ILE A 1 101 ? -4.183 5.863 6.411 1.00 91.75 101 ILE A O 1
ATOM 798 N N . ARG A 1 102 ? -4.977 7.315 7.913 1.00 89.12 102 ARG A N 1
ATOM 799 C CA . ARG A 1 102 ? -3.687 8.010 8.075 1.00 89.12 102 ARG A CA 1
ATOM 800 C C . ARG A 1 102 ? -2.578 7.078 8.561 1.00 89.12 102 ARG A C 1
ATOM 802 O O . ARG A 1 102 ? -1.433 7.266 8.166 1.00 89.12 102 ARG A O 1
ATOM 809 N N . ARG A 1 103 ? -2.899 6.105 9.419 1.00 83.88 103 ARG A N 1
ATOM 810 C CA . ARG A 1 103 ? -1.910 5.162 9.955 1.00 83.88 103 ARG A CA 1
ATOM 811 C C . ARG A 1 103 ? -1.595 4.034 8.971 1.00 83.88 103 ARG A C 1
ATOM 813 O O . ARG A 1 103 ? -0.425 3.751 8.759 1.00 83.88 103 ARG A O 1
ATOM 820 N N . LYS A 1 104 ? -2.614 3.390 8.388 1.00 84.44 104 LYS A N 1
ATOM 821 C CA . LYS A 1 104 ? -2.439 2.212 7.514 1.00 84.44 104 LYS A CA 1
ATOM 822 C C . LYS A 1 104 ? -2.110 2.574 6.060 1.00 84.44 104 LYS A C 1
ATOM 824 O O . LYS A 1 104 ? -1.318 1.893 5.421 1.00 84.44 104 LYS A O 1
ATOM 829 N N . TYR A 1 105 ? -2.681 3.662 5.545 1.00 87.19 105 TYR A N 1
ATOM 830 C CA . TYR A 1 105 ? -2.629 4.049 4.130 1.00 87.19 105 TYR A CA 1
ATOM 831 C C . TYR A 1 105 ? -2.185 5.513 3.968 1.00 87.19 105 TYR A C 1
ATOM 833 O O . TYR A 1 105 ? -2.827 6.318 3.288 1.00 87.19 105 TYR A O 1
ATOM 841 N N . LEU A 1 106 ? -1.058 5.875 4.594 1.00 86.56 106 LEU A N 1
ATOM 842 C CA . LEU A 1 106 ? -0.571 7.259 4.667 1.00 86.56 106 LEU A CA 1
ATOM 843 C C . LEU A 1 106 ? -0.443 7.940 3.293 1.00 86.56 106 LEU A C 1
ATOM 845 O O . LEU A 1 106 ? -0.815 9.102 3.145 1.00 86.56 106 LEU A O 1
ATOM 849 N N . SER A 1 107 ? 0.057 7.223 2.281 1.00 87.56 107 SER A N 1
ATOM 850 C CA . SER A 1 107 ? 0.239 7.769 0.928 1.00 87.56 107 SER A CA 1
ATOM 851 C C . SER A 1 107 ? -1.092 8.124 0.254 1.00 87.56 107 SER A C 1
ATOM 853 O O . SER A 1 107 ? -1.213 9.212 -0.314 1.00 87.56 107 SER A O 1
ATOM 855 N N . LEU A 1 108 ? -2.105 7.258 0.378 1.00 91.31 108 LEU A N 1
ATOM 856 C CA . LEU A 1 108 ? -3.464 7.513 -0.109 1.00 91.31 108 LEU A CA 1
ATOM 857 C C . LEU A 1 108 ? -4.060 8.731 0.606 1.00 91.31 108 LEU A C 1
ATOM 859 O O . LEU A 1 108 ? -4.510 9.673 -0.044 1.00 91.31 108 LEU A O 1
ATOM 863 N N . TYR A 1 109 ? -3.987 8.749 1.942 1.00 93.19 109 TYR A N 1
ATOM 864 C CA . TYR A 1 109 ? -4.528 9.829 2.770 1.00 93.19 109 TYR A CA 1
ATOM 865 C C . TYR A 1 109 ? -3.912 11.193 2.444 1.00 93.19 109 TYR A C 1
ATOM 867 O O . TYR A 1 109 ? -4.617 12.189 2.274 1.00 93.19 109 TYR A O 1
ATOM 875 N N . ALA A 1 110 ? -2.579 11.245 2.373 1.00 88.69 110 ALA A N 1
ATOM 876 C CA . ALA A 1 110 ? -1.843 12.473 2.120 1.00 88.69 110 ALA A CA 1
ATOM 877 C C . ALA A 1 110 ? -2.101 13.000 0.708 1.00 88.69 110 ALA A C 1
ATOM 879 O O . ALA A 1 110 ? -2.204 14.210 0.530 1.00 88.69 110 ALA A O 1
ATOM 880 N N . THR A 1 111 ? -2.217 12.111 -0.282 1.00 90.44 111 THR A N 1
ATOM 881 C CA . THR A 1 111 ? -2.446 12.520 -1.672 1.00 90.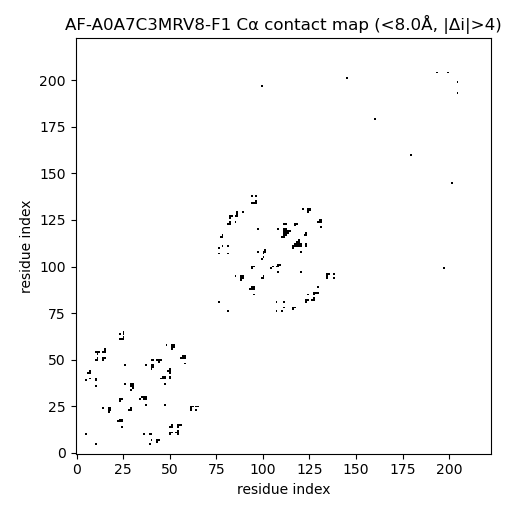44 111 THR A CA 1
ATOM 882 C C . THR A 1 111 ? -3.888 12.956 -1.908 1.00 90.44 111 THR A C 1
ATOM 884 O O . THR A 1 111 ? -4.107 14.023 -2.467 1.00 90.44 111 THR A O 1
ATOM 887 N N . ALA A 1 112 ? -4.876 12.220 -1.393 1.00 93.06 112 ALA A N 1
ATOM 888 C CA . ALA A 1 112 ? -6.290 12.566 -1.547 1.00 93.06 112 ALA A CA 1
ATOM 889 C C . ALA A 1 112 ? -6.637 13.967 -1.012 1.00 93.06 112 ALA A C 1
ATOM 891 O O . ALA A 1 112 ? -7.443 14.680 -1.602 1.00 93.06 112 ALA A O 1
ATOM 892 N N . ARG A 1 113 ? -5.980 14.388 0.075 1.00 94.62 113 ARG A N 1
ATOM 893 C CA . ARG A 1 113 ? -6.181 15.696 0.718 1.00 94.62 113 ARG A CA 1
ATOM 894 C C . ARG A 1 113 ? -5.511 16.873 0.012 1.00 94.62 113 ARG A C 1
ATOM 896 O O . ARG A 1 113 ? -5.674 18.004 0.462 1.00 94.62 113 ARG A O 1
ATOM 903 N N . ARG A 1 114 ? -4.704 16.645 -1.023 1.00 89.94 114 ARG A N 1
ATOM 904 C CA . ARG A 1 114 ? -4.084 17.761 -1.742 1.00 89.94 114 ARG A CA 1
ATOM 905 C C . ARG A 1 114 ? -5.140 18.506 -2.554 1.00 89.94 114 ARG A C 1
ATOM 907 O O . ARG A 1 114 ? -6.120 17.905 -2.999 1.00 89.94 114 ARG A O 1
ATOM 914 N N . LYS A 1 115 ? -4.937 19.811 -2.749 1.00 88.62 115 LYS A N 1
ATOM 915 C CA . LYS A 1 115 ? -5.882 20.668 -3.484 1.00 88.62 115 LYS A CA 1
ATOM 916 C C . LYS A 1 115 ? -6.011 20.262 -4.951 1.00 88.62 115 LYS A C 1
ATOM 918 O O . LYS A 1 115 ? -7.078 20.418 -5.520 1.00 88.62 115 LYS A O 1
ATOM 923 N N . GLU A 1 116 ? -4.954 19.699 -5.532 1.00 87.75 116 GLU A N 1
ATOM 924 C CA . GLU A 1 116 ? -4.926 19.204 -6.913 1.00 87.75 116 GLU A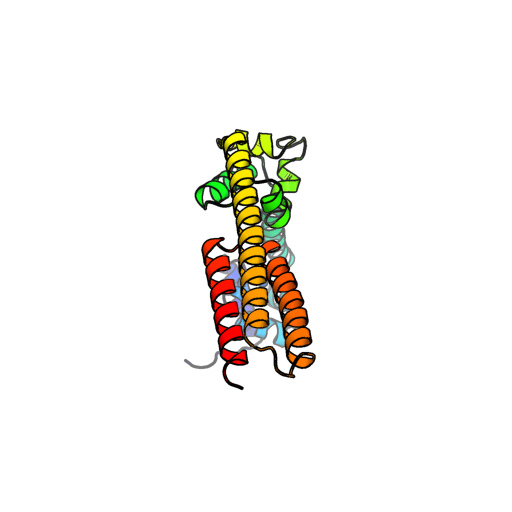 CA 1
ATOM 925 C C . GLU A 1 116 ? -5.738 17.909 -7.095 1.00 87.75 116 GLU A C 1
ATOM 927 O O . GLU A 1 116 ? -5.932 17.451 -8.219 1.00 87.75 116 GLU A O 1
ATOM 932 N N . HIS A 1 117 ? -6.195 17.303 -5.995 1.00 90.25 117 HIS A N 1
ATOM 933 C CA . HIS A 1 117 ? -7.070 16.139 -5.996 1.00 90.25 117 HIS A CA 1
ATOM 934 C C . HIS A 1 117 ? -8.442 16.513 -5.440 1.00 90.25 117 HIS A C 1
ATOM 936 O O . HIS A 1 117 ? -9.260 17.028 -6.191 1.00 90.25 117 HIS A O 1
ATOM 942 N N . PHE A 1 118 ? -8.712 16.259 -4.158 1.00 94.38 118 PHE A N 1
ATOM 943 C CA . PHE A 1 118 ? -10.044 16.465 -3.578 1.00 94.38 118 PHE A CA 1
ATOM 944 C C . PHE A 1 118 ? -10.079 17.546 -2.502 1.00 94.38 118 PHE A C 1
ATOM 946 O O . PHE A 1 118 ? -11.156 17.860 -2.028 1.00 94.38 118 PHE A O 1
ATOM 953 N N . GLY A 1 119 ? -8.935 18.095 -2.076 1.00 91.81 119 GLY A N 1
ATOM 954 C CA . GLY A 1 119 ? -8.859 19.125 -1.029 1.00 91.81 119 GLY A CA 1
ATOM 955 C C . GLY A 1 119 ? -9.052 18.599 0.400 1.00 91.81 119 GLY A C 1
ATOM 956 O O . GLY A 1 119 ? -8.380 19.055 1.330 1.00 91.81 119 GLY A O 1
ATOM 957 N N . SER A 1 120 ? -9.884 17.577 0.593 1.00 95.50 120 SER A N 1
ATOM 958 C CA . SER A 1 120 ? -10.043 16.893 1.873 1.00 95.50 120 SER A CA 1
ATOM 959 C C . SER A 1 120 ? -10.326 15.396 1.720 1.00 95.50 120 SER A C 1
ATOM 961 O O . SER A 1 120 ? -10.750 14.905 0.677 1.00 95.50 120 SER A O 1
ATOM 963 N N . TRP A 1 121 ? -10.092 14.640 2.798 1.00 95.56 121 TRP A N 1
ATOM 964 C CA . TRP A 1 121 ? -10.420 13.211 2.833 1.00 95.56 121 TRP A CA 1
ATOM 965 C C . TRP A 1 121 ? -11.933 12.989 2.776 1.00 95.56 121 TRP A C 1
ATOM 967 O O . TRP A 1 121 ? -12.391 12.050 2.139 1.00 95.56 121 TRP A O 1
ATOM 977 N N . ALA A 1 122 ? -12.703 13.878 3.411 1.00 95.44 122 ALA A N 1
ATOM 978 C CA . ALA A 1 122 ? -14.158 13.831 3.384 1.00 95.44 122 ALA A CA 1
ATOM 979 C C . ALA A 1 122 ? -14.686 13.946 1.948 1.00 95.44 122 ALA A C 1
ATOM 981 O O . ALA A 1 122 ? -15.495 13.128 1.530 1.00 95.44 122 ALA A O 1
ATOM 982 N N . GLU A 1 123 ? -14.169 14.906 1.177 1.00 96.00 123 GLU A N 1
ATOM 983 C CA . GLU A 1 123 ? -14.543 15.096 -0.228 1.00 96.00 123 GLU A CA 1
ATOM 984 C C . GLU A 1 123 ? -14.136 13.906 -1.098 1.00 96.00 123 GLU A C 1
ATOM 986 O O . GLU A 1 123 ? -14.933 13.466 -1.920 1.00 96.00 123 GLU A O 1
ATOM 991 N N . ALA A 1 124 ? -12.953 13.325 -0.877 1.00 96.56 124 ALA A N 1
ATOM 992 C CA . ALA A 1 124 ? -12.524 12.127 -1.598 1.00 96.56 124 ALA A CA 1
ATOM 993 C C . ALA A 1 124 ? -13.446 10.920 -1.336 1.00 96.56 124 ALA A C 1
ATOM 995 O O . ALA A 1 124 ? -13.795 10.193 -2.265 1.00 96.56 124 ALA A O 1
ATOM 996 N N . VAL A 1 125 ? -13.865 10.712 -0.082 1.00 96.38 125 VAL A N 1
ATOM 997 C CA . VAL A 1 125 ? -14.769 9.615 0.304 1.00 96.38 125 VAL A CA 1
ATOM 998 C C . VAL A 1 125 ? -16.173 9.827 -0.263 1.00 96.38 125 VAL A C 1
ATOM 1000 O O . VAL A 1 125 ? -16.738 8.906 -0.852 1.00 96.38 125 VAL A O 1
ATOM 1003 N N . THR A 1 126 ? -16.697 11.051 -0.186 1.00 96.31 126 THR A N 1
ATOM 1004 C CA . THR A 1 126 ? -17.983 11.403 -0.800 1.00 96.31 126 THR A CA 1
ATOM 1005 C C . THR A 1 126 ? -17.941 11.234 -2.320 1.00 96.31 126 THR A C 1
ATOM 1007 O O . THR A 1 126 ? -18.842 10.627 -2.895 1.00 96.31 126 THR A O 1
ATOM 1010 N N . ALA A 1 127 ? -16.869 11.680 -2.983 1.00 95.25 127 ALA A N 1
ATOM 1011 C CA . ALA A 1 127 ? -16.671 11.495 -4.424 1.00 95.25 127 ALA A CA 1
ATOM 1012 C C . ALA A 1 127 ? -16.541 10.012 -4.821 1.00 95.25 127 ALA A C 1
ATOM 1014 O O . ALA A 1 127 ? -16.855 9.627 -5.950 1.00 95.25 127 ALA A O 1
ATOM 1015 N N . ALA A 1 128 ? -16.118 9.148 -3.893 1.00 94.69 128 ALA A N 1
ATOM 1016 C CA . ALA A 1 128 ? -16.084 7.705 -4.101 1.00 94.69 128 ALA A CA 1
ATOM 1017 C C . ALA A 1 128 ? -17.479 7.058 -4.041 1.00 94.69 128 ALA A C 1
ATOM 1019 O O . ALA A 1 128 ? -17.601 5.885 -4.401 1.00 94.69 128 ALA A O 1
ATOM 1020 N N . GLY A 1 129 ? -18.519 7.817 -3.675 1.00 93.50 129 GLY A N 1
ATOM 1021 C CA . GLY A 1 129 ? -19.898 7.348 -3.527 1.00 93.50 129 GLY A CA 1
ATOM 1022 C C . GLY A 1 129 ? -20.204 6.797 -2.134 1.00 93.50 129 GLY A C 1
ATOM 1023 O O . GLY A 1 129 ? -21.193 6.090 -1.964 1.00 93.50 129 GLY A O 1
ATOM 1024 N N . VAL A 1 130 ? -19.353 7.083 -1.147 1.00 93.56 130 VAL A N 1
ATOM 1025 C CA . VAL A 1 130 ? -19.534 6.641 0.238 1.00 93.56 130 VAL A CA 1
ATOM 1026 C C . VAL A 1 130 ? -19.992 7.828 1.076 1.00 93.56 130 VAL A C 1
ATOM 1028 O O . VAL A 1 130 ? -19.346 8.875 1.079 1.00 93.56 130 VAL A O 1
ATOM 1031 N N . ASP A 1 131 ? -21.087 7.672 1.821 1.00 92.88 131 ASP A N 1
ATOM 1032 C CA . ASP A 1 131 ? -21.536 8.713 2.745 1.00 92.88 131 ASP A CA 1
ATOM 1033 C C . ASP A 1 131 ? -20.532 8.880 3.896 1.00 92.88 131 ASP A C 1
ATOM 1035 O O . ASP A 1 131 ? -20.419 8.039 4.792 1.00 92.88 131 ASP A O 1
ATOM 1039 N N . TYR A 1 132 ? -19.813 10.000 3.902 1.00 92.50 132 TYR A N 1
ATOM 1040 C CA . TYR A 1 132 ? -18.819 10.290 4.929 1.00 92.50 132 TYR A CA 1
ATOM 1041 C C . TYR A 1 132 ? -19.428 10.464 6.334 1.00 92.50 132 TYR A C 1
ATOM 1043 O O . TYR A 1 132 ? -18.736 10.246 7.338 1.00 92.50 132 TYR A O 1
ATOM 1051 N N . ALA A 1 133 ? -20.714 10.824 6.448 1.00 91.25 133 ALA A N 1
ATOM 1052 C CA . ALA A 1 133 ? -21.385 10.890 7.744 1.00 91.25 133 ALA A CA 1
ATOM 1053 C C . ALA A 1 133 ? -21.518 9.491 8.363 1.00 91.25 133 ALA A C 1
ATOM 1055 O O . ALA A 1 133 ? -21.179 9.316 9.538 1.00 91.25 133 ALA A O 1
ATOM 1056 N N . SER A 1 134 ? -21.899 8.489 7.564 1.00 89.19 134 SER A N 1
ATOM 1057 C CA . SER A 1 134 ? -21.919 7.084 7.989 1.00 89.19 134 SER A CA 1
ATOM 1058 C C . SER A 1 134 ? -20.543 6.602 8.478 1.00 89.19 134 SER A C 1
ATOM 1060 O O . SER A 1 134 ? -20.442 6.024 9.562 1.00 89.19 134 SER A O 1
ATOM 1062 N N . VAL A 1 135 ? -19.458 6.955 7.774 1.00 89.81 135 VAL A N 1
ATOM 1063 C CA . VAL A 1 135 ? -18.075 6.621 8.172 1.00 89.81 135 VAL A CA 1
ATOM 1064 C C . VAL A 1 135 ? -17.745 7.199 9.551 1.00 89.81 135 VAL A C 1
ATOM 1066 O O . VAL A 1 135 ? -17.194 6.512 10.415 1.00 89.81 135 VAL A O 1
ATOM 1069 N N . LYS A 1 136 ? -18.119 8.459 9.804 1.00 89.12 136 LYS A N 1
ATOM 1070 C CA . LYS A 1 136 ? -17.927 9.095 11.116 1.00 89.12 136 LYS A CA 1
ATOM 1071 C C . LYS A 1 136 ? -18.738 8.425 12.222 1.00 89.12 136 LYS A C 1
ATOM 1073 O O . LYS A 1 136 ? -18.213 8.261 13.325 1.00 89.12 136 LYS A O 1
ATOM 1078 N N . GLN A 1 137 ? -19.990 8.064 11.950 1.00 88.19 137 GLN A N 1
ATOM 1079 C CA . GLN A 1 137 ? -20.860 7.403 12.924 1.00 88.19 137 GLN A CA 1
ATOM 1080 C C . GLN A 1 137 ? -20.308 6.033 13.317 1.00 88.19 137 GLN A C 1
ATOM 1082 O O . GLN A 1 137 ? -20.198 5.751 14.511 1.00 88.19 137 GLN A O 1
ATOM 1087 N N . VAL A 1 138 ? -19.875 5.228 12.340 1.00 84.75 138 VAL A N 1
ATOM 1088 C CA . VAL A 1 138 ? -19.224 3.931 12.583 1.00 84.75 138 VAL A CA 1
ATOM 1089 C C . VAL A 1 138 ? -17.959 4.118 13.419 1.00 84.75 138 VAL A C 1
ATOM 1091 O O . VAL A 1 138 ? -17.816 3.499 14.469 1.00 84.75 138 VAL A O 1
ATOM 1094 N N . ALA A 1 139 ? -17.085 5.054 13.045 1.00 83.00 139 ALA A N 1
ATOM 1095 C CA . ALA A 1 139 ? -15.866 5.330 13.803 1.00 83.00 139 ALA A CA 1
ATOM 1096 C C . ALA A 1 139 ? -16.145 5.827 15.235 1.00 83.00 139 ALA A C 1
ATOM 1098 O O . ALA A 1 139 ? -15.392 5.550 16.171 1.00 83.00 139 ALA A O 1
ATOM 1099 N N . GLN A 1 140 ? -17.214 6.598 15.442 1.00 84.25 140 GLN A N 1
ATOM 1100 C CA . GLN A 1 140 ? -17.630 7.056 16.767 1.00 84.25 140 GLN A CA 1
ATOM 1101 C C . GLN A 1 140 ? -18.212 5.922 17.609 1.00 84.25 140 GLN A C 1
ATOM 1103 O O . GLN A 1 140 ? -17.873 5.829 18.790 1.00 84.25 140 GLN A O 1
ATOM 1108 N N . ARG A 1 141 ? -19.039 5.058 17.014 1.00 83.25 141 ARG A N 1
ATOM 1109 C CA . ARG A 1 141 ? -19.564 3.852 17.657 1.00 83.25 141 ARG A CA 1
ATOM 1110 C C . ARG A 1 141 ? -18.420 2.934 18.083 1.00 83.25 141 ARG A C 1
ATOM 1112 O O . ARG A 1 141 ? -18.280 2.691 19.277 1.00 83.25 141 ARG A O 1
ATOM 1119 N N . ASN A 1 142 ? -17.522 2.592 17.158 1.00 79.56 142 ASN A N 1
ATOM 1120 C CA . ASN A 1 142 ? -16.358 1.746 17.429 1.00 79.56 142 ASN A CA 1
ATOM 1121 C C . ASN A 1 142 ? -15.488 2.328 18.557 1.00 79.56 142 ASN A C 1
ATOM 1123 O O . ASN A 1 142 ? -15.037 1.607 19.442 1.00 79.56 142 ASN A O 1
ATOM 1127 N N . ARG A 1 143 ? -15.266 3.653 18.584 1.00 76.44 143 ARG A N 1
ATOM 1128 C CA . ARG A 1 143 ? -14.536 4.310 19.687 1.00 76.44 143 ARG A CA 1
ATOM 1129 C C . ARG A 1 143 ? -15.263 4.205 21.028 1.00 76.44 143 ARG A C 1
ATOM 1131 O O . ARG A 1 143 ? -14.608 3.967 22.040 1.00 76.44 143 ARG A O 1
ATOM 1138 N N . ARG A 1 144 ? -16.585 4.395 21.054 1.00 80.31 144 ARG A N 1
ATOM 1139 C CA . ARG A 1 144 ? -17.398 4.290 22.278 1.00 80.31 144 ARG A CA 1
ATOM 1140 C C . ARG A 1 144 ? -17.421 2.866 22.815 1.00 80.31 144 ARG A C 1
ATOM 1142 O O . ARG A 1 144 ? -17.204 2.687 24.006 1.00 80.31 144 ARG A O 1
ATOM 1149 N N . GLU A 1 145 ? -17.628 1.882 21.950 1.00 75.31 145 GLU A N 1
ATOM 1150 C CA . GLU A 1 145 ? -17.607 0.460 22.305 1.00 75.31 145 GLU A CA 1
ATOM 1151 C C . GLU A 1 145 ? -16.247 0.067 22.878 1.00 75.31 145 GLU A C 1
ATOM 1153 O O . GLU A 1 145 ? -16.173 -0.479 23.977 1.00 75.31 145 GLU A O 1
ATOM 1158 N N . ARG A 1 146 ? -15.159 0.463 22.206 1.00 71.06 146 ARG A N 1
ATOM 1159 C CA . ARG A 1 146 ? -13.789 0.252 22.688 1.00 71.06 146 ARG A CA 1
ATOM 1160 C C . ARG A 1 146 ? -13.528 0.911 24.043 1.00 71.06 146 ARG A C 1
ATOM 1162 O O . ARG A 1 146 ? -12.868 0.311 24.886 1.00 71.06 146 ARG A O 1
ATOM 1169 N N . ALA A 1 147 ? -14.013 2.132 24.269 1.00 76.56 147 ALA A N 1
ATOM 1170 C CA . ALA A 1 147 ? -13.848 2.822 25.549 1.00 76.56 147 ALA A CA 1
ATOM 1171 C C . ALA A 1 147 ? -14.692 2.186 26.666 1.00 76.56 147 ALA A C 1
ATOM 1173 O O . ALA A 1 147 ? -14.209 2.024 27.784 1.00 76.56 147 ALA A O 1
ATOM 1174 N N . GLY A 1 148 ? -15.935 1.809 26.361 1.00 77.00 148 GLY A N 1
ATOM 1175 C CA . GLY A 1 148 ? -16.839 1.152 27.301 1.00 77.00 148 GLY A CA 1
ATOM 1176 C C . GLY A 1 148 ? -16.351 -0.238 27.691 1.00 77.00 148 GLY A C 1
ATOM 1177 O O . GLY A 1 148 ? -16.399 -0.596 28.862 1.00 77.00 148 GLY A O 1
ATOM 1178 N N . TRP A 1 149 ? -15.819 -1.004 26.738 1.00 73.06 149 TRP A N 1
ATOM 1179 C CA . TRP A 1 149 ? -15.190 -2.285 27.038 1.00 73.06 149 TRP A CA 1
ATOM 1180 C C . TRP A 1 149 ? -13.933 -2.122 27.894 1.00 73.06 149 TRP A C 1
ATOM 1182 O O . TRP A 1 149 ? -13.838 -2.776 28.925 1.00 73.06 149 TRP A O 1
ATOM 1192 N N . LYS A 1 150 ? -13.019 -1.203 27.539 1.00 68.31 150 LYS A N 1
ATOM 1193 C CA . LYS A 1 150 ? -11.815 -0.939 28.349 1.00 68.31 150 LYS A CA 1
ATOM 1194 C C . LYS A 1 150 ? -12.183 -0.605 29.794 1.00 68.31 150 LYS A C 1
ATOM 1196 O O . LYS A 1 150 ? -11.526 -1.075 30.713 1.00 68.31 150 LYS A O 1
ATOM 1201 N N . ARG A 1 151 ? -13.231 0.201 29.987 1.00 76.00 151 ARG A N 1
ATOM 1202 C CA . A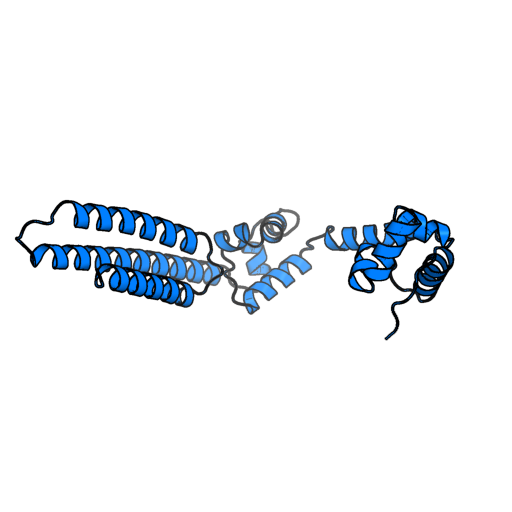RG A 1 151 ? -13.740 0.548 31.315 1.00 76.00 151 ARG A CA 1
ATOM 1203 C C . ARG A 1 151 ? -14.268 -0.681 32.061 1.00 76.00 151 ARG A C 1
ATOM 1205 O O . ARG A 1 151 ? -13.779 -0.941 33.148 1.00 76.00 151 ARG A O 1
ATOM 1212 N N . ARG A 1 152 ? -15.181 -1.451 31.452 1.00 77.25 152 ARG A N 1
ATOM 1213 C CA . ARG A 1 152 ? -15.749 -2.668 32.064 1.00 77.25 152 ARG A CA 1
ATOM 1214 C C . ARG A 1 152 ? -14.676 -3.679 32.451 1.00 77.25 152 ARG A C 1
ATOM 1216 O O . ARG A 1 152 ? -14.717 -4.197 33.553 1.00 77.25 152 ARG A O 1
ATOM 1223 N N . LEU A 1 153 ? -13.688 -3.903 31.584 1.00 71.81 153 LEU A N 1
ATOM 1224 C CA . LEU A 1 153 ? -12.583 -4.815 31.876 1.00 71.81 153 LEU A CA 1
ATOM 1225 C C . LEU A 1 153 ? -11.781 -4.365 33.107 1.00 71.81 153 LEU A C 1
ATOM 1227 O O . LEU A 1 153 ? -11.420 -5.183 33.945 1.00 71.81 153 LEU A O 1
ATOM 1231 N N . LEU A 1 154 ? -11.499 -3.062 33.216 1.00 70.12 154 LEU A N 1
ATOM 1232 C CA . LEU A 1 154 ? -10.792 -2.509 34.372 1.00 70.12 154 LEU A CA 1
ATOM 1233 C C . LEU A 1 154 ? -11.638 -2.595 35.653 1.00 70.12 154 LEU A C 1
ATOM 1235 O O . LEU A 1 154 ? -11.084 -2.888 36.707 1.00 70.12 154 LEU A O 1
ATOM 1239 N N . GLU A 1 155 ? -12.952 -2.372 35.561 1.00 76.50 155 GLU A N 1
ATOM 1240 C CA . GLU A 1 155 ? -13.900 -2.488 36.681 1.00 76.50 155 GLU A CA 1
ATOM 1241 C C . GLU A 1 155 ? -14.039 -3.941 37.170 1.00 76.50 155 GLU A C 1
ATOM 1243 O O . GLU A 1 155 ? -13.856 -4.198 38.357 1.00 76.50 155 GLU A O 1
ATOM 1248 N N . GLU A 1 156 ? -14.294 -4.898 36.269 1.00 69.56 156 GLU A N 1
ATOM 1249 C CA . GLU A 1 156 ? -14.367 -6.339 36.579 1.00 69.56 156 GLU A CA 1
ATOM 1250 C C . GLU A 1 156 ? -13.081 -6.831 37.250 1.00 69.56 156 GLU A C 1
ATOM 1252 O O . GLU A 1 156 ? -13.114 -7.605 38.207 1.00 69.56 156 GLU A O 1
ATOM 1257 N N . TRP A 1 157 ? -11.930 -6.351 36.779 1.00 66.69 157 TRP A N 1
ATOM 1258 C CA . TRP A 1 157 ? -10.648 -6.728 37.354 1.00 66.69 157 TRP A CA 1
ATOM 1259 C C . TRP A 1 157 ? -10.426 -6.127 38.749 1.00 66.69 157 TRP A C 1
ATOM 1261 O O . TRP A 1 157 ? -9.984 -6.834 39.653 1.00 66.69 157 TRP A O 1
ATOM 1271 N N . GLN A 1 158 ? -10.770 -4.852 38.955 1.00 67.06 158 GLN A N 1
ATOM 1272 C CA . GLN A 1 158 ? -10.701 -4.219 40.278 1.00 67.06 158 GLN A CA 1
ATOM 1273 C C . GLN A 1 158 ? -11.631 -4.902 41.291 1.00 67.06 158 GLN A C 1
ATOM 1275 O O . GLN A 1 158 ? -11.230 -5.100 42.437 1.00 67.06 158 GLN A O 1
ATOM 1280 N N . ALA A 1 159 ? -12.834 -5.311 40.876 1.00 67.62 159 ALA A N 1
ATOM 1281 C CA . ALA A 1 159 ? -13.765 -6.054 41.725 1.00 67.62 159 ALA A CA 1
ATOM 1282 C C . ALA A 1 159 ? -13.197 -7.427 42.131 1.00 67.62 159 ALA A C 1
ATOM 1284 O O . ALA A 1 159 ? -13.120 -7.729 43.320 1.00 67.62 159 ALA A O 1
ATOM 1285 N N . ASN A 1 160 ? -12.680 -8.204 41.172 1.00 60.72 160 ASN A N 1
ATOM 1286 C CA . ASN A 1 160 ? -12.076 -9.513 41.450 1.00 60.72 160 ASN A CA 1
ATOM 1287 C C . ASN A 1 160 ? -10.823 -9.431 42.343 1.00 60.72 160 ASN A C 1
ATOM 1289 O O . ASN A 1 160 ? -10.581 -10.332 43.143 1.00 60.72 160 ASN A O 1
ATOM 1293 N N . ALA A 1 161 ? -10.027 -8.362 42.230 1.00 56.97 161 ALA A N 1
ATOM 1294 C CA . ALA A 1 161 ? -8.886 -8.128 43.119 1.00 56.97 161 ALA A CA 1
ATOM 1295 C C . ALA A 1 161 ? -9.313 -7.778 44.559 1.00 56.97 161 ALA A C 1
ATOM 1297 O O . ALA A 1 161 ? -8.574 -8.067 45.495 1.00 56.97 161 ALA A O 1
ATOM 1298 N N . SER A 1 162 ? -10.496 -7.178 44.735 1.00 53.41 162 SER A N 1
ATOM 1299 C CA . SER A 1 162 ? -11.043 -6.780 46.041 1.00 53.41 162 SER A CA 1
ATOM 1300 C C . SER A 1 162 ? -11.683 -7.959 46.785 1.00 53.41 162 SER A C 1
ATOM 1302 O O . SER A 1 162 ? -11.516 -8.092 47.996 1.00 53.41 162 SER A O 1
ATOM 1304 N N . ASP A 1 163 ? -12.376 -8.845 46.061 1.00 47.19 163 ASP A N 1
ATOM 1305 C CA . ASP A 1 163 ? -13.012 -10.036 46.641 1.00 47.19 163 ASP A CA 1
ATOM 1306 C C . ASP A 1 163 ? -11.978 -11.058 47.144 1.00 47.19 163 ASP A C 1
ATOM 1308 O O . ASP A 1 163 ? -12.177 -11.665 48.197 1.00 47.19 163 ASP A O 1
ATOM 1312 N N . ALA A 1 164 ? -10.838 -11.193 46.456 1.00 47.69 164 ALA A N 1
ATOM 1313 C CA . ALA A 1 164 ? -9.727 -12.046 46.890 1.00 47.69 164 ALA A CA 1
ATOM 1314 C C . ALA A 1 164 ? -9.077 -11.570 48.209 1.00 47.69 164 ALA A C 1
ATOM 1316 O O . ALA A 1 164 ? -8.677 -12.396 49.026 1.00 47.69 164 ALA A O 1
ATOM 1317 N N . ASP A 1 165 ? -9.038 -10.256 48.449 1.00 45.53 165 ASP A N 1
ATOM 1318 C CA . ASP A 1 165 ? -8.450 -9.636 49.651 1.00 45.53 165 ASP A CA 1
ATOM 1319 C C . ASP A 1 165 ? -9.370 -9.785 50.886 1.00 45.53 165 ASP A C 1
ATOM 1321 O O . ASP A 1 165 ? -8.928 -9.829 52.033 1.00 45.53 165 ASP A O 1
ATOM 1325 N N . SER A 1 166 ? -10.681 -9.945 50.665 1.00 47.94 166 SER A N 1
ATOM 1326 C CA . SER A 1 166 ? -11.680 -10.095 51.736 1.00 47.94 166 SER A CA 1
ATOM 1327 C C . SER A 1 166 ? -11.765 -11.507 52.350 1.00 47.94 166 SER A C 1
ATOM 1329 O O . SER A 1 166 ? -12.423 -11.695 53.376 1.00 47.94 166 SER A O 1
ATOM 1331 N N . GLY A 1 167 ? -11.087 -12.501 51.756 1.00 46.81 167 GLY A N 1
ATOM 1332 C CA . GLY A 1 167 ? -11.157 -13.918 52.142 1.00 46.81 167 GLY A CA 1
ATOM 1333 C C . GLY A 1 167 ? -9.990 -14.463 52.980 1.00 46.81 167 GLY A C 1
ATOM 1334 O O . GLY A 1 167 ? -10.074 -15.601 53.448 1.00 46.81 167 GLY A O 1
ATOM 1335 N N . HIS A 1 168 ? -8.909 -13.703 53.193 1.00 44.75 168 HIS A N 1
ATOM 1336 C CA . HIS A 1 168 ? -7.716 -14.179 53.912 1.00 44.75 168 HIS A CA 1
ATOM 1337 C C . HIS A 1 168 ? -7.118 -13.111 54.843 1.00 44.75 168 HIS A C 1
ATOM 1339 O O . HIS A 1 168 ? -6.025 -12.588 54.645 1.00 44.75 168 HIS A O 1
ATOM 1345 N N . ALA A 1 169 ? -7.808 -12.846 55.955 1.00 40.53 169 ALA A N 1
ATOM 1346 C CA . ALA A 1 169 ? -7.199 -12.202 57.119 1.00 40.53 169 ALA A CA 1
ATOM 1347 C C . ALA A 1 169 ? -6.199 -13.176 57.782 1.00 40.53 169 ALA A C 1
ATOM 1349 O O . ALA A 1 169 ? -6.519 -13.849 58.761 1.00 40.53 169 ALA A O 1
ATOM 1350 N N . GLY A 1 170 ? -4.996 -13.309 57.211 1.00 46.66 170 GLY A N 1
ATOM 1351 C CA . GLY A 1 170 ? -4.029 -14.304 57.674 1.00 46.66 170 GLY A CA 1
ATOM 1352 C C . GLY A 1 170 ? -2.676 -14.318 56.961 1.00 46.66 170 GLY A C 1
ATOM 1353 O O . GLY A 1 170 ? -2.289 -15.342 56.418 1.00 46.66 170 GLY A O 1
ATOM 1354 N N . ARG A 1 171 ? -1.905 -13.226 57.057 1.00 44.75 171 ARG A N 1
ATOM 1355 C CA . ARG A 1 171 ? -0.425 -13.233 56.990 1.00 44.75 171 ARG A CA 1
ATOM 1356 C C . ARG A 1 171 ? 0.207 -13.744 55.668 1.00 44.75 171 ARG A C 1
ATOM 1358 O O . ARG A 1 171 ? 1.037 -14.644 55.719 1.00 44.75 171 ARG A O 1
ATOM 1365 N N . GLN A 1 172 ? -0.068 -13.098 54.525 1.00 46.94 172 GLN A N 1
ATOM 1366 C CA . GLN A 1 172 ? 0.782 -13.121 53.304 1.00 46.94 172 GLN A CA 1
ATOM 1367 C C . GLN A 1 172 ? 0.744 -11.789 52.498 1.00 46.94 172 GLN A C 1
ATOM 1369 O O . GLN A 1 172 ? 0.895 -11.765 51.284 1.00 46.94 172 GLN A O 1
ATOM 1374 N N . GLU A 1 173 ? 0.607 -10.635 53.158 1.00 48.62 173 GLU A N 1
ATOM 1375 C CA . GLU A 1 173 ? 0.266 -9.347 52.506 1.00 48.62 173 GLU A CA 1
ATOM 1376 C C . GLU A 1 173 ? 1.316 -8.726 51.557 1.00 48.62 173 GLU A C 1
ATOM 1378 O O . GLU A 1 173 ? 1.003 -7.771 50.846 1.00 48.62 173 GLU A O 1
ATOM 1383 N N . THR A 1 174 ? 2.569 -9.195 51.517 1.00 45.09 174 THR A N 1
ATOM 1384 C CA . THR A 1 174 ? 3.617 -8.523 50.719 1.00 45.09 174 THR A CA 1
ATOM 1385 C C . THR A 1 174 ? 3.825 -9.121 49.331 1.00 45.09 174 THR A C 1
ATOM 1387 O O . THR A 1 174 ? 4.083 -8.362 48.402 1.00 45.09 174 THR A O 1
ATOM 1390 N N . SER A 1 175 ? 3.684 -10.440 49.148 1.00 44.91 175 SER A N 1
ATOM 1391 C CA . SER A 1 175 ? 3.948 -11.087 47.848 1.00 44.91 175 SER A CA 1
ATOM 1392 C C . SER A 1 175 ? 2.760 -10.990 46.877 1.00 44.91 175 SER A C 1
ATOM 1394 O O . SER A 1 175 ? 2.947 -10.763 45.679 1.00 44.91 175 SER A O 1
ATOM 1396 N N . GLU A 1 176 ? 1.531 -11.048 47.400 1.00 43.91 176 GLU A N 1
ATOM 1397 C CA . GLU A 1 176 ? 0.294 -10.962 46.610 1.00 43.91 176 GLU A CA 1
ATOM 1398 C C . GLU A 1 176 ? 0.070 -9.545 46.060 1.00 43.91 176 GLU A C 1
ATOM 1400 O O . GLU A 1 176 ? -0.287 -9.357 44.894 1.00 43.91 176 GLU A O 1
ATOM 1405 N N . ARG A 1 177 ? 0.397 -8.523 46.860 1.00 44.06 177 ARG A N 1
ATOM 1406 C CA . ARG A 1 177 ? 0.278 -7.108 46.474 1.00 44.06 177 ARG A CA 1
ATOM 1407 C C . ARG A 1 177 ? 1.246 -6.721 45.351 1.00 44.06 177 ARG A C 1
ATOM 1409 O O . ARG A 1 177 ? 0.889 -5.942 44.466 1.00 44.06 177 ARG A O 1
ATOM 1416 N N . THR A 1 178 ? 2.456 -7.287 45.352 1.00 46.19 178 THR A N 1
ATOM 1417 C CA . THR A 1 178 ? 3.453 -7.078 44.288 1.00 46.19 178 THR A CA 1
ATOM 1418 C C . THR A 1 178 ? 3.067 -7.803 42.995 1.00 46.19 178 THR A C 1
ATOM 1420 O O . THR A 1 178 ? 3.187 -7.213 41.920 1.00 46.19 178 THR A O 1
ATOM 1423 N N . SER A 1 179 ? 2.521 -9.023 43.088 1.00 49.31 179 SER A N 1
ATOM 1424 C CA . SER A 1 179 ? 1.978 -9.750 41.928 1.00 49.31 179 SER A CA 1
ATOM 1425 C C . SER A 1 179 ? 0.806 -9.011 41.276 1.00 49.31 179 SER A C 1
ATOM 1427 O O . SER A 1 179 ? 0.770 -8.886 40.053 1.00 49.31 179 SER A O 1
ATOM 1429 N N . SER A 1 180 ? -0.104 -8.436 42.069 1.00 54.62 180 SER A N 1
ATOM 1430 C CA . SER A 1 180 ? -1.240 -7.656 41.555 1.00 54.62 180 SER A CA 1
ATOM 1431 C C . SER A 1 180 ? -0.797 -6.384 40.811 1.00 54.62 180 SER A C 1
ATOM 1433 O O . SER A 1 180 ? -1.269 -6.106 39.707 1.00 54.62 180 SER A O 1
ATOM 1435 N N . SER A 1 181 ? 0.189 -5.651 41.343 1.00 58.22 181 SER A N 1
ATOM 1436 C CA . SER A 1 181 ? 0.712 -4.427 40.716 1.00 58.22 181 SER A CA 1
ATOM 1437 C C . SER A 1 181 ? 1.495 -4.690 39.419 1.00 58.22 181 SER A C 1
ATOM 1439 O O . SER A 1 181 ? 1.307 -3.972 38.434 1.00 58.22 181 SER A O 1
ATOM 1441 N N . TRP A 1 182 ? 2.330 -5.736 39.378 1.00 61.56 182 TRP A N 1
ATOM 1442 C CA . TRP A 1 182 ? 3.063 -6.119 38.164 1.00 61.56 182 TRP A CA 1
ATOM 1443 C C . TRP A 1 182 ? 2.115 -6.586 37.047 1.00 61.56 182 TRP A C 1
ATOM 1445 O O . TRP A 1 182 ? 2.248 -6.153 35.900 1.00 61.56 182 TRP A O 1
ATOM 1455 N N . LEU A 1 183 ? 1.099 -7.388 37.387 1.00 59.06 183 LEU A N 1
ATOM 1456 C CA . LEU A 1 183 ? 0.067 -7.828 36.443 1.00 59.06 183 LEU A CA 1
ATOM 1457 C C . LEU A 1 183 ? -0.794 -6.670 35.928 1.00 59.06 183 LEU A C 1
ATOM 1459 O O . LEU A 1 183 ? -1.159 -6.658 34.752 1.00 59.06 183 LEU A O 1
ATOM 1463 N N . GLN A 1 184 ? -1.076 -5.669 36.765 1.00 62.22 184 GLN A N 1
ATOM 1464 C CA . GLN A 1 184 ? -1.775 -4.455 36.345 1.00 62.22 184 GLN A CA 1
ATOM 1465 C C . GLN A 1 184 ? -0.967 -3.661 35.311 1.00 62.22 184 GLN A C 1
ATOM 1467 O O . GLN A 1 184 ? -1.530 -3.190 34.321 1.00 62.22 184 GLN A O 1
ATOM 1472 N N . GLY A 1 185 ? 0.350 -3.550 35.515 1.00 67.00 185 GLY A N 1
ATOM 1473 C CA . GLY A 1 185 ? 1.267 -2.942 34.551 1.00 67.00 185 GLY A CA 1
ATOM 1474 C C . GLY A 1 185 ? 1.279 -3.694 33.220 1.00 67.00 185 GLY A C 1
ATOM 1475 O O . GLY A 1 185 ? 1.106 -3.080 32.168 1.00 67.00 185 GLY A O 1
ATOM 1476 N N . LEU A 1 186 ? 1.367 -5.027 33.269 1.00 67.88 186 LEU A N 1
ATOM 1477 C CA . LEU A 1 186 ? 1.327 -5.882 32.080 1.00 67.88 186 LEU A CA 1
ATOM 1478 C C . LEU A 1 186 ? -0.013 -5.774 31.335 1.00 67.88 186 LEU A C 1
ATOM 1480 O O . LEU A 1 186 ? -0.038 -5.699 30.110 1.00 67.88 186 LEU A O 1
ATOM 1484 N N . LEU A 1 187 ? -1.139 -5.721 32.051 1.00 66.62 187 LEU A N 1
ATOM 1485 C CA . LEU A 1 187 ? -2.462 -5.552 31.447 1.00 66.62 187 LEU A CA 1
ATOM 1486 C C . LEU A 1 187 ? -2.592 -4.183 30.767 1.00 66.62 187 LEU A C 1
ATOM 1488 O O . LEU A 1 187 ? -3.134 -4.095 29.666 1.00 66.62 187 LEU A O 1
ATOM 1492 N N . GLN A 1 188 ? -2.086 -3.116 31.391 1.00 64.56 188 GLN A N 1
ATOM 1493 C CA . GLN A 1 188 ? -2.070 -1.781 30.791 1.00 64.56 188 GLN A CA 1
ATOM 1494 C C . GLN A 1 188 ? -1.195 -1.730 29.534 1.00 64.56 188 GLN A C 1
ATOM 1496 O O . GLN A 1 188 ? -1.622 -1.156 28.530 1.00 64.56 188 GLN A O 1
ATOM 1501 N N . GLU A 1 189 ? -0.023 -2.366 29.567 1.00 67.25 189 GLU A N 1
ATOM 1502 C CA . GLU A 1 189 ? 0.881 -2.498 28.422 1.00 67.25 189 GLU A CA 1
ATOM 1503 C C . GLU A 1 189 ? 0.226 -3.291 27.281 1.00 67.25 189 GLU A C 1
ATOM 1505 O O . GLU A 1 189 ? 0.180 -2.820 26.144 1.00 67.25 189 GLU A O 1
ATOM 1510 N N . LYS A 1 190 ? -0.377 -4.450 27.578 1.00 67.69 190 LYS A N 1
ATOM 1511 C CA . LYS A 1 190 ? -1.058 -5.284 26.575 1.00 67.69 190 LYS A CA 1
ATOM 1512 C C . LYS A 1 190 ? -2.314 -4.636 26.013 1.00 67.69 190 LYS A C 1
ATOM 1514 O O . LYS A 1 190 ? -2.559 -4.731 24.812 1.00 67.69 190 LYS A O 1
ATOM 1519 N N . LEU A 1 191 ? -3.078 -3.911 26.829 1.00 65.56 191 LEU A N 1
ATOM 1520 C CA . LEU A 1 191 ? -4.175 -3.078 26.338 1.00 65.56 191 LEU A CA 1
ATOM 1521 C C . LEU A 1 191 ? -3.665 -1.959 25.425 1.00 65.56 191 LEU A C 1
ATOM 1523 O O . LEU A 1 191 ? -4.324 -1.658 24.436 1.00 65.56 191 LEU A O 1
ATOM 1527 N N . ALA A 1 192 ? -2.520 -1.339 25.720 1.00 62.75 192 ALA A N 1
ATOM 1528 C CA . ALA A 1 192 ? -1.939 -0.320 24.848 1.00 62.75 192 ALA A CA 1
ATOM 1529 C C . ALA A 1 192 ? -1.501 -0.914 23.498 1.00 62.75 192 ALA A C 1
ATOM 1531 O O . ALA A 1 192 ? -1.924 -0.414 22.458 1.00 62.75 192 ALA A O 1
ATOM 1532 N N . GLU A 1 193 ? -0.764 -2.028 23.510 1.00 61.84 193 GLU A N 1
ATOM 1533 C CA . GLU A 1 193 ? -0.276 -2.732 22.312 1.00 61.84 193 GLU A CA 1
ATOM 1534 C C . GLU A 1 193 ? -1.424 -3.118 21.362 1.00 61.84 193 GLU A C 1
ATOM 1536 O O . GLU A 1 193 ? -1.400 -2.860 20.155 1.00 61.84 193 GLU A O 1
ATOM 1541 N N . VAL A 1 194 ? -2.494 -3.662 21.934 1.00 60.03 194 VAL A N 1
ATOM 1542 C CA . VAL A 1 194 ? -3.705 -4.056 21.217 1.00 60.03 194 VAL A CA 1
ATOM 1543 C C . VAL A 1 194 ? -4.463 -2.851 20.644 1.00 60.03 194 VAL A C 1
ATOM 1545 O O . VAL A 1 194 ? -4.962 -2.892 19.517 1.00 60.03 194 VAL A O 1
ATOM 1548 N N . TYR A 1 195 ? -4.564 -1.755 21.399 1.00 56.38 195 TYR A N 1
ATOM 1549 C CA . TYR A 1 195 ? -5.285 -0.556 20.959 1.00 56.38 195 TYR A CA 1
ATOM 1550 C C . TYR A 1 195 ? -4.494 0.277 19.944 1.00 56.38 195 TYR A C 1
ATOM 155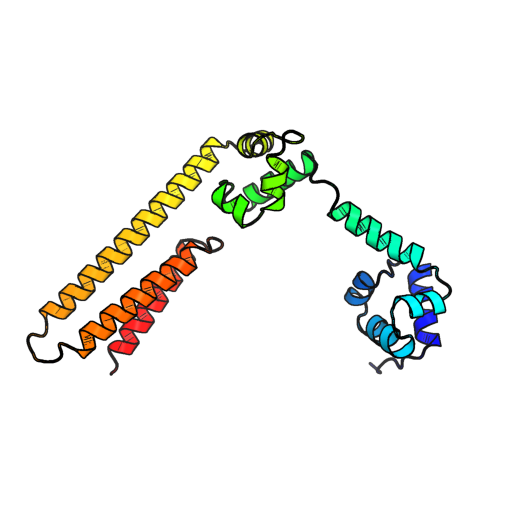2 O O . TYR A 1 195 ? -5.089 1.007 19.140 1.00 56.38 195 TYR A O 1
ATOM 1560 N N . GLU A 1 196 ? -3.170 0.150 19.934 1.00 55.97 196 GLU A N 1
ATOM 1561 C CA . GLU A 1 196 ? -2.295 0.766 18.941 1.00 55.97 196 GLU A CA 1
ATOM 1562 C C . GLU A 1 196 ? -2.290 0.014 17.601 1.00 55.97 196 GLU A C 1
ATOM 1564 O O . GLU A 1 196 ? -1.996 0.644 16.573 1.00 55.97 196 GLU A O 1
ATOM 1569 N N . ASN A 1 197 ? -2.751 -1.251 17.566 1.00 54.22 197 ASN A N 1
ATOM 1570 C CA . ASN A 1 197 ? -2.800 -2.103 16.368 1.00 54.22 197 ASN A CA 1
ATOM 1571 C C . ASN A 1 197 ? -4.221 -2.620 15.976 1.00 54.22 197 ASN A C 1
ATOM 1573 O O . ASN A 1 197 ? -4.538 -3.800 16.094 1.00 54.22 197 ASN A O 1
ATOM 1577 N N . PRO A 1 198 ? -5.108 -1.772 15.418 1.00 50.53 198 PRO A N 1
ATOM 1578 C CA . PRO A 1 198 ? -6.531 -2.026 15.147 1.00 50.53 198 PRO A CA 1
ATOM 1579 C C . PRO A 1 198 ? -6.784 -2.783 13.841 1.00 50.53 198 PRO A C 1
ATOM 1581 O O . PRO A 1 198 ? -7.797 -2.559 13.182 1.00 50.53 198 PRO A O 1
ATOM 1584 N N . GLY A 1 199 ? -5.827 -3.598 13.401 1.00 50.59 199 GLY A N 1
ATOM 1585 C CA . GLY A 1 199 ? -6.038 -4.516 12.283 1.00 50.59 199 GLY A CA 1
ATOM 1586 C C . GLY A 1 199 ? -6.864 -5.739 12.668 1.00 50.59 199 GLY A C 1
ATOM 1587 O O . GLY A 1 199 ? -7.377 -6.410 11.784 1.00 50.59 199 GLY A O 1
ATOM 1588 N N . GLN A 1 200 ? -6.989 -6.018 13.964 1.00 52.94 200 GLN A N 1
ATOM 1589 C CA . GLN A 1 200 ? -7.713 -7.176 14.462 1.00 52.94 200 GLN A CA 1
ATOM 1590 C C . GLN A 1 200 ? -9.140 -6.803 14.855 1.00 52.94 200 GLN A C 1
ATOM 1592 O O . GLN A 1 200 ? -9.393 -5.723 15.400 1.00 52.94 200 GLN A O 1
ATOM 1597 N N . ASP A 1 201 ? -10.059 -7.714 14.546 1.00 57.97 201 ASP A N 1
ATOM 1598 C CA . ASP A 1 201 ? -11.442 -7.664 14.995 1.00 57.97 201 ASP A CA 1
ATOM 1599 C C . ASP A 1 201 ? -11.466 -7.449 16.514 1.00 57.97 201 ASP A C 1
ATOM 1601 O O . ASP A 1 201 ? -10.720 -8.096 17.258 1.00 57.97 201 ASP A O 1
ATOM 1605 N N . ALA A 1 202 ? -12.305 -6.521 16.975 1.00 52.53 202 ALA A N 1
ATOM 1606 C CA . ALA A 1 202 ? -12.456 -6.246 18.396 1.00 52.53 202 ALA A CA 1
ATOM 1607 C C . ALA A 1 202 ? -12.816 -7.526 19.169 1.00 52.53 202 ALA A C 1
ATOM 1609 O O . ALA A 1 202 ? -12.388 -7.669 20.312 1.00 52.53 202 ALA A O 1
ATOM 1610 N N . GLU A 1 203 ? -13.512 -8.478 18.535 1.00 55.41 203 GLU A N 1
ATOM 1611 C CA . GLU A 1 203 ? -13.818 -9.791 19.111 1.00 55.41 203 GLU A CA 1
ATOM 1612 C C . GLU A 1 203 ? -12.604 -10.724 19.218 1.00 55.41 203 GLU A C 1
ATOM 1614 O O . GLU A 1 203 ? -12.447 -11.415 20.227 1.00 55.41 203 GLU A O 1
ATOM 1619 N N . GLN A 1 204 ? -11.713 -10.730 18.222 1.00 61.47 204 GLN A N 1
ATOM 1620 C CA . GLN A 1 204 ? -10.488 -11.543 18.251 1.00 61.47 204 GLN A CA 1
ATOM 1621 C C . GLN A 1 204 ? -9.511 -11.032 19.303 1.00 61.47 204 GLN A C 1
ATOM 1623 O O . GLN A 1 204 ? -8.953 -11.802 20.083 1.00 61.47 204 GLN A O 1
ATOM 1628 N N . VAL A 1 205 ? -9.358 -9.713 19.356 1.00 60.97 205 VAL A N 1
ATOM 1629 C CA . VAL A 1 205 ? -8.623 -9.014 20.405 1.00 60.97 205 VAL A CA 1
ATOM 1630 C C . VAL A 1 205 ? -9.198 -9.341 21.784 1.00 60.97 205 VAL A C 1
ATOM 1632 O O . VAL A 1 205 ? -8.457 -9.651 22.719 1.00 60.97 205 VAL A O 1
ATOM 1635 N N . HIS A 1 206 ? -10.525 -9.293 21.903 1.00 62.19 206 HIS A N 1
ATOM 1636 C CA . HIS A 1 206 ? -11.247 -9.602 23.130 1.00 62.19 206 HIS A CA 1
ATOM 1637 C C . HIS A 1 206 ? -10.996 -11.045 23.592 1.00 62.19 206 HIS A C 1
ATOM 1639 O O . HIS A 1 206 ? -10.665 -11.262 24.759 1.00 62.19 206 HIS A O 1
ATOM 1645 N N . HIS A 1 207 ? -11.074 -12.019 22.680 1.00 64.44 207 HIS A N 1
ATOM 1646 C CA . HIS A 1 207 ? -10.768 -13.422 22.966 1.00 64.44 207 HIS A CA 1
ATOM 1647 C C . HIS A 1 207 ? -9.306 -13.631 23.368 1.00 64.44 207 HIS A C 1
ATOM 1649 O O . HIS A 1 207 ? -9.041 -14.364 24.317 1.00 64.44 207 HIS A O 1
ATOM 1655 N N . ALA A 1 208 ? -8.363 -12.971 22.692 1.00 65.75 208 ALA A N 1
ATOM 1656 C CA . ALA A 1 208 ? -6.940 -13.097 22.994 1.00 65.75 208 ALA A CA 1
ATOM 1657 C C . ALA A 1 208 ? -6.600 -12.574 24.398 1.00 65.75 208 ALA A C 1
ATOM 1659 O O . ALA A 1 208 ? -5.891 -13.244 25.147 1.00 65.75 208 ALA A O 1
ATOM 1660 N N . ILE A 1 209 ? -7.147 -11.415 24.784 1.00 65.56 209 ILE A N 1
ATOM 1661 C CA . ILE A 1 209 ? -6.943 -10.849 26.126 1.00 65.56 209 ILE A CA 1
ATOM 1662 C C . ILE A 1 209 ? -7.596 -11.736 27.190 1.00 65.56 209 ILE A C 1
ATOM 1664 O O . ILE A 1 209 ? -6.954 -12.040 28.193 1.00 65.56 209 ILE A O 1
ATOM 1668 N N . LYS A 1 210 ? -8.828 -12.212 26.964 1.00 67.44 210 LYS A N 1
ATOM 1669 C CA . LYS A 1 210 ? -9.516 -13.107 27.904 1.00 67.44 210 LYS A CA 1
ATOM 1670 C C . LYS A 1 210 ? -8.764 -14.430 28.094 1.00 67.44 210 LYS A C 1
ATOM 1672 O O . LYS A 1 210 ? -8.540 -14.839 29.229 1.00 67.44 210 LYS A O 1
ATOM 1677 N N . ALA A 1 211 ? -8.301 -15.052 27.009 1.00 70.19 211 ALA A N 1
ATOM 1678 C CA . ALA A 1 211 ? -7.518 -16.285 27.062 1.00 70.19 211 ALA A CA 1
ATOM 1679 C C . ALA A 1 211 ? -6.168 -16.091 27.775 1.00 70.19 211 ALA A C 1
ATOM 1681 O O . ALA A 1 211 ? -5.760 -16.939 28.573 1.00 70.19 211 ALA A O 1
ATOM 1682 N N . LEU A 1 212 ? -5.486 -14.963 27.530 1.00 65.75 212 LEU A N 1
ATOM 1683 C CA . LEU A 1 212 ? -4.252 -14.611 28.234 1.00 65.75 212 LEU A CA 1
ATOM 1684 C C . LEU A 1 212 ? -4.519 -14.438 29.736 1.00 65.75 212 LEU A C 1
ATOM 1686 O O . LEU A 1 212 ? -3.802 -15.010 30.554 1.00 65.75 212 LEU A O 1
ATOM 1690 N N . MET A 1 213 ? -5.584 -13.725 30.103 1.00 65.12 213 MET A N 1
ATOM 1691 C CA . MET A 1 213 ? -5.994 -13.538 31.497 1.00 65.12 213 MET A CA 1
ATOM 1692 C C . MET A 1 213 ? -6.294 -14.874 32.190 1.00 65.12 213 MET A C 1
ATOM 1694 O O . MET A 1 213 ? -5.706 -15.146 33.231 1.00 65.12 213 MET A O 1
ATOM 1698 N N . GLU A 1 214 ? -7.106 -15.745 31.583 1.00 66.75 214 GLU A N 1
ATOM 1699 C CA . GLU A 1 214 ? -7.414 -17.090 32.103 1.00 66.75 214 GLU A CA 1
ATOM 1700 C C . GLU A 1 214 ? -6.169 -17.985 32.232 1.00 66.75 214 GLU A C 1
ATOM 1702 O O . GLU A 1 214 ? -6.133 -18.906 33.053 1.00 66.75 214 GLU A O 1
ATOM 1707 N N . SER A 1 215 ? -5.141 -17.764 31.406 1.00 64.25 215 SER A N 1
ATOM 1708 C CA . SER A 1 215 ? -3.866 -1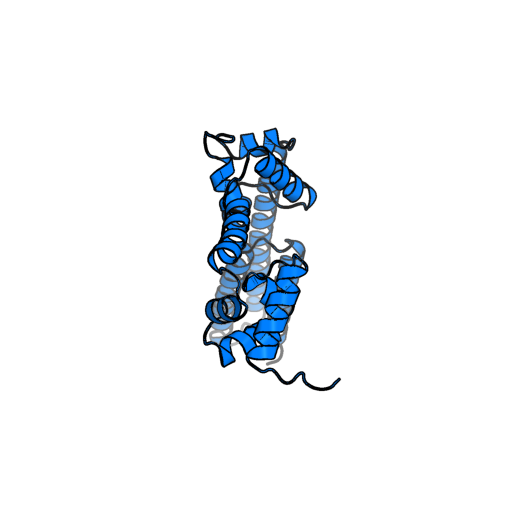8.484 31.515 1.00 64.25 215 SER A CA 1
ATOM 1709 C C . SER A 1 215 ? -3.039 -18.016 32.717 1.00 64.25 215 SER A C 1
ATOM 1711 O O . SER A 1 215 ? -2.474 -18.846 33.428 1.00 64.25 215 SER A O 1
ATOM 1713 N N . VAL A 1 216 ? -3.038 -16.708 32.993 1.00 61.75 216 VAL A N 1
ATOM 1714 C CA . VAL A 1 216 ? -2.310 -16.106 34.116 1.00 61.75 216 VAL A CA 1
ATOM 1715 C C . VAL A 1 216 ? -2.939 -16.507 35.449 1.00 61.75 216 VAL A C 1
ATOM 1717 O O . VAL A 1 216 ? -2.216 -16.938 36.340 1.00 61.75 216 VAL A O 1
ATOM 1720 N N . THR A 1 217 ? -4.271 -16.458 35.578 1.00 60.97 217 THR A N 1
ATOM 1721 C CA . THR A 1 217 ? -4.961 -16.825 36.832 1.00 60.97 217 THR A CA 1
ATOM 1722 C C . THR A 1 217 ? -4.788 -18.304 37.186 1.00 60.97 217 THR A C 1
ATOM 1724 O O . THR A 1 217 ? -4.667 -18.652 38.358 1.00 60.97 217 THR A O 1
ATOM 1727 N N . ARG A 1 218 ? -4.735 -19.190 36.177 1.00 61.66 218 ARG A N 1
ATOM 1728 C CA . ARG A 1 218 ? -4.444 -20.620 36.380 1.00 61.66 218 ARG A CA 1
ATOM 1729 C C . ARG A 1 218 ? -3.008 -20.871 36.825 1.00 61.66 218 ARG A C 1
ATOM 1731 O O . ARG A 1 218 ? -2.786 -21.765 37.633 1.00 61.66 218 ARG A O 1
ATOM 1738 N N . ALA A 1 219 ? -2.050 -20.108 36.305 1.00 55.22 219 ALA A N 1
ATOM 1739 C CA . ALA A 1 219 ? -0.648 -20.244 36.685 1.00 55.22 219 ALA A CA 1
ATOM 1740 C C . ALA A 1 219 ? -0.396 -19.794 38.134 1.00 55.22 219 ALA A C 1
ATOM 1742 O O . ALA A 1 219 ? 0.396 -20.422 38.827 1.00 55.22 219 ALA A O 1
ATOM 1743 N N . SER A 1 220 ? -1.098 -18.760 38.610 1.00 50.19 220 SER A N 1
ATOM 1744 C CA . SER A 1 220 ? -0.981 -18.276 39.992 1.00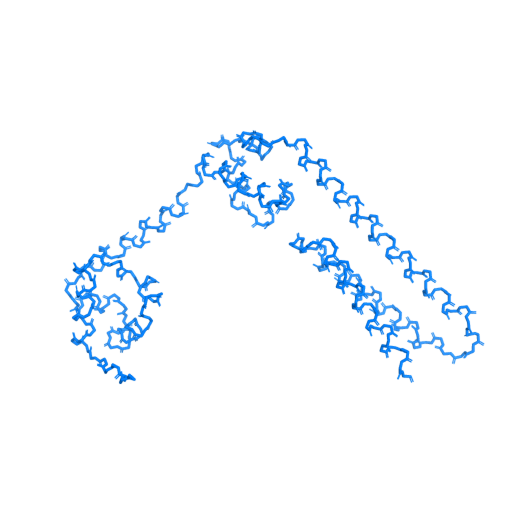 50.19 220 SER A CA 1
ATOM 1745 C C . SER A 1 220 ? -1.747 -19.112 41.026 1.00 50.19 220 SER A C 1
ATOM 1747 O O . SER A 1 220 ? -1.392 -19.066 42.194 1.00 50.19 220 SER A O 1
ATOM 1749 N N . GLY A 1 221 ? -2.757 -19.896 40.627 1.00 44.09 221 GLY A N 1
ATOM 1750 C CA . GLY A 1 221 ? -3.482 -20.817 41.522 1.00 44.09 221 GLY A CA 1
ATOM 1751 C C . GLY A 1 221 ? -2.891 -22.232 41.634 1.00 44.09 221 GLY A C 1
ATOM 1752 O O . GLY A 1 221 ? -3.473 -23.077 42.308 1.00 44.09 221 GLY A O 1
ATOM 1753 N N . ALA A 1 222 ? -1.785 -22.518 40.938 1.00 38.81 222 ALA A N 1
ATOM 1754 C CA . ALA A 1 222 ? -1.140 -23.835 40.892 1.00 38.81 222 ALA A CA 1
ATOM 1755 C C . ALA A 1 222 ? 0.208 -23.898 41.647 1.00 38.81 222 ALA A C 1
ATOM 1757 O O . ALA A 1 222 ? 0.945 -24.871 41.489 1.00 38.81 222 ALA A O 1
ATOM 1758 N N . SER A 1 223 ? 0.548 -22.866 42.426 1.00 34.84 223 SER A N 1
ATOM 1759 C CA . SER A 1 223 ? 1.723 -22.807 43.317 1.00 34.84 223 SER A CA 1
ATOM 1760 C C . SER A 1 223 ? 1.277 -22.684 44.764 1.00 34.84 223 SER A C 1
ATOM 1762 O O . SER A 1 223 ? 1.976 -23.263 45.622 1.00 34.84 223 SER A O 1
#

Secondary structure (DSSP, 8-stat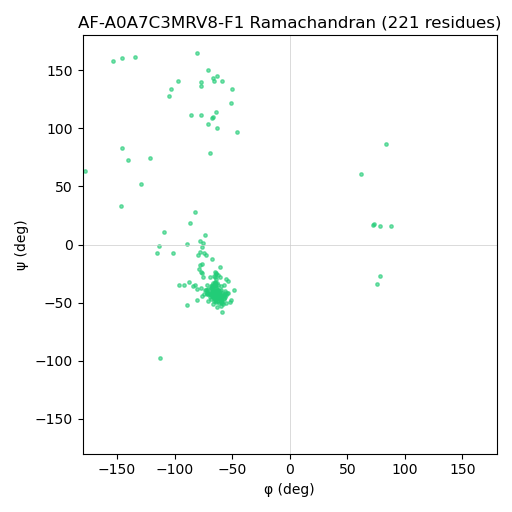e):
-------HHHHHHHHHHHHHTT----HHHHHHH-HHHHHHHHHHHSSHHHHHHHTT--HHHHHHHHHHHHHHHHS---HHHHHHHHHHHHHTT---SHHHHHHH-HHHHHHHTSTTTTSSHHHHHHHTT--HHHHHHHHHHHHHHHHHHHHHHHHHHHHHHHHHHTT--SS-TTHHHHHHHHHHHHHHHHHHHHHH-TTS-HHHHHHHHHHHHHHHHHHHT--

Solvent-accessible surface area (backbone atoms only — not comparable to full-atom values): 12615 Å² total; per-residue (Å²): 133,83,83,84,81,84,47,70,66,57,49,20,51,49,53,39,51,41,48,76,69,69,46,72,74,31,66,77,51,32,44,74,75,41,47,66,58,49,54,47,29,27,70,74,49,73,29,61,61,48,29,40,42,71,34,75,40,67,47,66,63,43,50,45,53,54,47,49,54,50,42,62,74,68,57,64,85,41,67,67,54,49,29,51,49,53,42,50,40,52,75,72,65,50,67,79,35,71,72,51,32,48,69,79,39,41,69,61,47,60,52,36,31,32,74,94,56,46,50,30,59,60,49,37,39,41,74,44,75,41,64,51,67,60,42,51,51,51,51,50,48,55,50,49,53,54,50,52,48,56,48,50,55,54,49,55,49,53,51,56,59,51,58,62,62,75,74,60,96,70,91,65,78,68,65,57,54,52,52,53,52,54,50,50,50,50,50,53,50,52,51,47,58,52,68,74,50,76,87,55,55,72,65,59,52,50,50,52,52,51,52,51,50,57,51,52,57,54,60,69,74,72,117

Radius of gyration: 29.22 Å; Cα contacts (8 Å, |Δi|>4): 139; chains: 1; bounding box: 52×54×85 Å

Mean predicted aligned error: 15.51 Å

Foldseek 3Di:
DDDDDDDLVVLLVVLLVCVVVVHLLQLVSCCVVPVPSQVSQCVHQVHSCRSPVSNVHDVVVSVVVVVVVVCVVVPDPDLVVLLVVLVVCVVVVHLLDLVRCCVPPVVSQVVCCDPVHQVHSCRSNVVSVHNVVVSVVVVVVVVVVLVVVVVVVVVVLVVVLVVVVVPDPDDDPPPSVVVSVVVVVVLVVLSVVCVVDPPDDPVVSVVVSVVVVVVVVVVVVPD

Sequence (223 aa):
MSKRRWSPDLIASEISRLHSAGIDITQGRMEAIDSRLTSAAIRYFGSWRAAVQAAGIDYEQVAAIGKARRAEKVTKWTQERILAEIRRLHQEGEDLSPAVIRRKYLSLYATARRKEHFGSWAEAVTAAGVDYASVKQVAQRNRRERAGWKRRLLEEWQANASDADSGHAGRQETSERTSSSWLQGLLQEKLAEVYENPGQDAEQVHHAIKALMESVTRASGAS